Protein AF-A0A497JAD0-F1 (afdb_monomer_lite)

Foldseek 3Di:
DDQFPLLVVVLVLVVVPDDFAAEEEEAEAQQQQRVVLVVSSCVRNPWDEWEDEQQQQFPDFPVRLVVCLVVLLVVADLSNLVSLQCLPGGPVVVVVVQVVCLRVQHKDWRAQGQDPQVSGSGDIDIIGHDGYYYYYYYDNASHDPVVLVVHQAYEYADDDLVSSLVSLCVRCVVPDDPVVSVLNSLSRLQNSLVRLVCCVVPPVVRYWYDGSSNHGDDRDDRDHSLDRDRPPPDPDCLVVQAPEEDEFEPDQAQWDHDPDADLLQPNTHGAPQSLVVQVVNVVNSYAYEYEYLAAPVSCSNVVVVCVVVNNDHRYYHYNDDPDDDDDDDDDDPPDDRDDDDDDGGRPYCNPDDDD

pLDDT: mean 87.64, std 11.37, range [41.5, 98.56]

Secondary structure (DSSP, 8-state):
-PPPHHHHHHHHHHTTS-SS-EEEEEEESTTS-HHHHHHHHHHHS-S-EEEEEGGGGBSS-HHHHHHHHHHHHHT-HHHHHHHH-GGGTB-HHHHHHHHHHHHTT--EEEEEEEPTTT-SEEEEEEEPP-SSSEEEEE-SS--SHHHHHH-SEEEEE---HHHHHHHHHHHHTTTS-HHHHHHHHHHHHHHHHHHHHHHHHH-GGGEEEE-TT--B-PPPP------PPP--S---THHHH-SEEEEEESBTTTB---SS--SSSTT--BPTTHHHHHHHHHHTTEEEEEE-SS-GGGHHHHHHHHHHTT---SEEE--PPSS--------BTTB---------TT--STT----

Sequence (355 aa):
MNKLQVTEAVVSRLDQIRRRPVLIGVCGRAGAGKSTLVKKMTAEIGLKSVFYSGDWRFKLDSEQRRRWLREKWLSGLDEYLRAINQFTWWDFEKIYADLDDLLRGKPVIIKNAYDRETGKKNLNVKVQSIRDGVIFYESCILGGVEILEKLDLVVVVNDPDRACLNRIIERDSARRNLPDIAARYLITTYSENIFLETLLNRFSDKLLVCDSNGKLGEFPEIQRVSQIPVPITEVSDVHRRCKGTIFIDLDGTLIKHVPVPSETGDDIQVLDGTREKLEEFRKKGYYLILTTSRPYHKIFGVLNKLKSLGMEFDQIICDLPVGPRHMINDMKGDEVRTIAHVLKRDEGIKKIKIE

Structure (mmCIF, N/CA/C/O backbone):
data_AF-A0A497JAD0-F1
#
_entry.id   AF-A0A497JAD0-F1
#
loop_
_atom_site.group_PDB
_atom_site.id
_atom_site.type_symbol
_atom_site.label_atom_id
_atom_site.label_alt_id
_atom_site.label_comp_id
_atom_site.label_asym_id
_atom_site.label_entity_id
_atom_site.label_seq_id
_atom_site.pdbx_PDB_ins_code
_atom_site.Cartn_x
_atom_site.Cartn_y
_atom_site.Cartn_z
_atom_site.occupancy
_atom_site.B_iso_or_equiv
_atom_site.auth_seq_id
_atom_site.auth_comp_id
_atom_site.auth_asym_id
_atom_site.auth_atom_id
_atom_site.pdbx_PDB_model_num
ATOM 1 N N . MET A 1 1 ? -26.931 15.436 18.286 1.00 55.59 1 MET A N 1
ATOM 2 C CA . MET A 1 1 ? -26.315 15.115 16.980 1.00 55.59 1 MET A CA 1
ATOM 3 C C . MET A 1 1 ? -26.961 13.839 16.483 1.00 55.59 1 MET A C 1
ATOM 5 O O . MET A 1 1 ? -27.168 12.954 17.304 1.00 55.59 1 MET A O 1
ATOM 9 N N . ASN A 1 2 ? -27.324 13.765 15.202 1.00 73.19 2 ASN A N 1
ATOM 10 C CA . ASN A 1 2 ? -27.790 12.506 14.619 1.00 73.19 2 ASN A CA 1
ATOM 11 C C . ASN A 1 2 ? -26.634 11.502 14.624 1.00 73.19 2 ASN A C 1
ATOM 13 O O . ASN A 1 2 ? -25.496 11.887 14.355 1.00 73.19 2 ASN A O 1
ATOM 17 N N . LYS A 1 3 ? -26.937 10.248 14.961 1.00 84.25 3 LYS A N 1
ATOM 18 C CA . LYS A 1 3 ? -25.976 9.144 14.958 1.00 84.25 3 LYS A CA 1
ATOM 19 C C . LYS A 1 3 ? -25.468 8.908 13.531 1.00 84.25 3 LYS A C 1
ATOM 21 O O . LYS A 1 3 ? -26.208 9.115 12.568 1.00 84.25 3 LYS A O 1
ATOM 26 N N . LEU A 1 4 ? -24.207 8.511 13.378 1.00 93.25 4 LEU A N 1
ATOM 27 C CA . LEU A 1 4 ? -23.636 8.209 12.065 1.00 93.25 4 LEU A CA 1
ATOM 28 C C . LEU A 1 4 ? -24.347 6.994 11.450 1.00 93.25 4 LEU A C 1
ATOM 30 O O . LEU A 1 4 ? -24.467 5.952 12.101 1.00 93.25 4 LEU A O 1
ATOM 34 N N . GLN A 1 5 ? -24.717 7.084 10.170 1.00 96.25 5 GLN A N 1
ATOM 35 C CA . GLN A 1 5 ? -25.372 5.983 9.449 1.00 96.25 5 GLN A CA 1
ATOM 36 C C . GLN A 1 5 ? -24.511 4.712 9.445 1.00 96.25 5 GLN A C 1
ATOM 38 O O . GLN A 1 5 ? -25.021 3.608 9.620 1.00 96.25 5 GLN A O 1
ATOM 43 N N . VAL A 1 6 ? -23.188 4.855 9.297 1.00 96.06 6 VAL A N 1
ATOM 44 C CA . VAL A 1 6 ? -22.265 3.714 9.366 1.00 96.06 6 VAL A CA 1
ATOM 45 C C . VAL A 1 6 ? -22.257 3.057 10.747 1.00 96.06 6 VAL A C 1
ATOM 47 O O . VAL A 1 6 ? -22.197 1.834 10.828 1.00 96.06 6 VAL A O 1
ATOM 50 N N . THR A 1 7 ? -22.372 3.824 11.838 1.00 94.56 7 THR A N 1
ATOM 51 C CA . THR A 1 7 ? -22.445 3.258 13.194 1.00 94.56 7 THR A CA 1
ATOM 52 C C . THR A 1 7 ? -23.714 2.424 13.354 1.00 94.56 7 THR A C 1
ATOM 54 O O . THR A 1 7 ? -23.662 1.328 13.905 1.00 94.56 7 THR A O 1
ATOM 57 N N . GLU A 1 8 ? -24.849 2.911 12.854 1.00 94.25 8 GLU A N 1
ATOM 58 C CA . GLU A 1 8 ? -26.119 2.174 12.875 1.00 94.25 8 GLU A CA 1
ATOM 59 C C . GLU A 1 8 ? -26.048 0.892 12.036 1.00 94.25 8 GLU A C 1
ATOM 61 O O . GLU A 1 8 ? -26.441 -0.177 12.506 1.00 94.25 8 GLU A O 1
ATOM 66 N N . ALA A 1 9 ? -25.473 0.972 10.834 1.00 93.88 9 ALA A N 1
ATOM 67 C CA . ALA A 1 9 ? -25.282 -0.181 9.959 1.00 93.88 9 ALA A CA 1
ATOM 68 C C . ALA A 1 9 ? -24.350 -1.238 10.574 1.00 93.88 9 ALA A C 1
ATOM 70 O O . ALA A 1 9 ? -24.632 -2.434 10.487 1.00 93.88 9 ALA A O 1
ATOM 71 N N . VAL A 1 10 ? -23.273 -0.805 11.239 1.00 93.44 10 VAL A N 1
ATOM 72 C CA . VAL A 1 10 ? -22.393 -1.693 12.007 1.00 93.44 10 VAL A CA 1
ATOM 73 C C . VAL A 1 10 ? -23.189 -2.398 13.099 1.00 93.44 10 VAL A C 1
ATOM 75 O O . VAL A 1 10 ? -23.186 -3.622 13.133 1.00 93.44 10 VAL A O 1
ATOM 78 N N . VAL A 1 11 ? -23.908 -1.663 13.954 1.00 91.38 11 VAL A N 1
ATOM 79 C CA . VAL A 1 11 ? -24.689 -2.256 15.056 1.00 91.38 11 VAL A CA 1
ATOM 80 C C . VAL A 1 11 ? -25.699 -3.286 14.540 1.00 91.38 11 VAL A C 1
ATOM 82 O O . VAL A 1 11 ? -25.762 -4.388 15.076 1.00 91.38 11 VAL A O 1
ATOM 85 N N . SER A 1 12 ? -26.405 -2.976 13.451 1.00 89.44 12 SER A N 1
ATOM 86 C CA . SER A 1 12 ? -27.354 -3.900 12.814 1.00 89.44 12 SER A CA 1
ATOM 87 C C . SER A 1 12 ? -26.694 -5.212 12.357 1.00 89.44 12 SER A C 1
ATOM 89 O O . SER 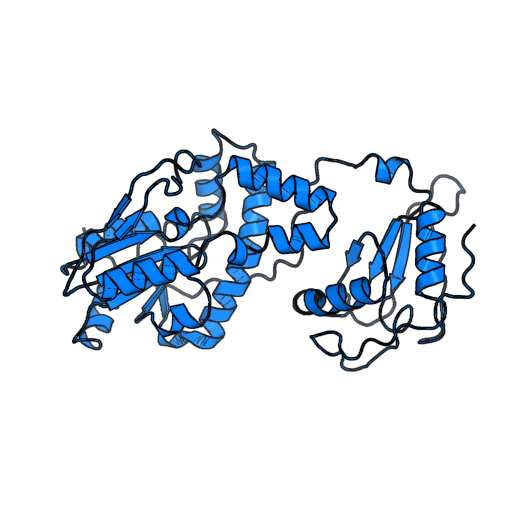A 1 12 ? -27.239 -6.297 12.566 1.00 89.44 12 SER A O 1
ATOM 91 N N . ARG A 1 13 ? -25.473 -5.148 11.804 1.00 86.31 13 ARG A N 1
ATOM 92 C CA . ARG A 1 13 ? -24.689 -6.343 11.434 1.00 86.31 13 ARG A CA 1
ATOM 93 C C . ARG A 1 13 ? -24.160 -7.101 12.655 1.00 86.31 13 ARG A C 1
ATOM 95 O O . ARG A 1 13 ? -24.079 -8.324 12.620 1.00 86.31 13 ARG A O 1
ATOM 102 N N . LEU A 1 14 ? -23.814 -6.405 13.739 1.00 83.69 14 LEU A N 1
ATOM 103 C CA . LEU A 1 14 ? -23.310 -7.024 14.971 1.00 83.69 14 LEU A CA 1
ATOM 104 C C . LEU A 1 14 ? -24.364 -7.868 15.689 1.00 83.69 14 LEU A C 1
ATOM 106 O O . LEU A 1 14 ? -24.015 -8.868 16.310 1.00 83.69 14 LEU A O 1
ATOM 110 N N . ASP A 1 15 ? -25.646 -7.517 15.592 1.00 71.94 15 ASP A N 1
ATOM 111 C CA . ASP A 1 15 ? -26.719 -8.328 16.180 1.00 71.94 15 ASP A CA 1
ATOM 112 C C . ASP A 1 15 ? -26.783 -9.743 15.590 1.00 71.94 15 ASP A C 1
ATOM 114 O O . ASP A 1 15 ? -27.179 -10.684 16.279 1.00 71.94 15 ASP A O 1
ATOM 118 N N . GLN A 1 16 ? -26.293 -9.917 14.361 1.00 64.56 16 GLN A N 1
ATOM 119 C CA . GLN A 1 16 ? -26.170 -11.213 13.694 1.00 64.56 16 GLN A CA 1
ATOM 120 C C . GLN A 1 16 ? -24.918 -11.997 14.139 1.00 64.56 16 GLN A C 1
ATOM 122 O O . GLN A 1 16 ? -24.841 -13.208 13.942 1.00 64.56 16 GLN A O 1
ATOM 127 N N . ILE A 1 17 ? -23.946 -11.328 14.770 1.00 65.50 17 ILE A N 1
ATOM 128 C CA . ILE A 1 17 ? -22.613 -11.850 15.098 1.00 65.50 17 ILE A CA 1
ATOM 129 C C . ILE A 1 17 ? -22.436 -11.814 16.626 1.00 65.50 17 ILE A C 1
ATOM 131 O O . ILE A 1 17 ? -21.862 -10.877 17.178 1.00 65.50 17 ILE A O 1
ATOM 135 N N . ARG A 1 18 ? -22.939 -12.816 17.368 1.00 65.00 18 ARG A N 1
ATOM 136 C CA . ARG A 1 18 ? -22.814 -12.836 18.846 1.00 65.00 18 ARG A CA 1
ATOM 137 C C . ARG A 1 18 ? -22.244 -14.140 19.410 1.00 65.00 18 ARG A C 1
ATOM 139 O O . ARG A 1 18 ? -22.793 -15.208 19.158 1.00 65.00 18 ARG A O 1
ATOM 146 N N . ARG A 1 19 ? -21.170 -13.992 20.219 1.00 69.19 19 ARG A N 1
ATOM 147 C CA . ARG A 1 19 ? -20.633 -14.858 21.318 1.00 69.19 19 ARG A CA 1
ATOM 148 C C . ARG A 1 19 ? -19.156 -14.566 21.675 1.00 69.19 19 ARG A C 1
ATOM 150 O O . ARG A 1 19 ? -18.650 -15.139 22.634 1.00 69.19 19 ARG A O 1
ATOM 157 N N . ARG A 1 20 ? -18.466 -13.687 20.936 1.00 80.94 20 ARG A N 1
ATOM 158 C CA . ARG A 1 20 ? -17.055 -13.292 21.137 1.00 80.94 20 ARG A CA 1
ATOM 159 C C . ARG A 1 20 ? -16.851 -11.793 20.853 1.00 80.94 20 ARG A C 1
ATOM 161 O O . ARG A 1 20 ? -17.756 -11.196 20.268 1.00 80.94 20 ARG A O 1
ATOM 168 N N . PRO A 1 21 ? -15.702 -11.184 21.215 1.00 87.69 21 PRO A N 1
ATOM 169 C CA . PRO A 1 21 ? -15.334 -9.866 20.704 1.00 87.69 21 PRO A CA 1
ATOM 170 C C . PRO A 1 21 ? -15.382 -9.831 19.174 1.00 87.69 21 PRO A C 1
ATOM 172 O O . PRO A 1 21 ? -14.964 -10.788 18.509 1.00 87.69 21 PRO A O 1
ATOM 175 N N . VAL A 1 22 ? -15.896 -8.729 18.637 1.00 93.00 22 VAL A N 1
ATOM 176 C CA . VAL A 1 22 ? -16.057 -8.525 17.198 1.00 93.00 22 VAL A CA 1
ATOM 177 C C . VAL A 1 22 ? -14.920 -7.661 16.672 1.00 93.00 22 VAL A C 1
ATOM 179 O O . VAL A 1 22 ? -14.639 -6.601 17.230 1.00 93.00 22 VAL A O 1
ATOM 182 N N . LEU A 1 23 ? -14.258 -8.116 15.612 1.00 95.44 23 LEU A N 1
ATOM 183 C CA . LEU A 1 23 ? -13.129 -7.432 14.998 1.00 95.44 23 LEU A CA 1
ATOM 184 C C . LEU A 1 23 ? -13.572 -6.751 13.702 1.00 95.44 23 LEU A C 1
ATOM 186 O O . LEU A 1 23 ? -13.885 -7.414 12.713 1.00 95.44 23 LEU A O 1
ATOM 190 N N . ILE A 1 24 ? -13.572 -5.419 13.709 1.00 97.25 24 ILE A N 1
ATOM 191 C CA . ILE A 1 24 ? -13.962 -4.596 12.563 1.00 97.25 24 ILE A CA 1
ATOM 192 C C . ILE A 1 24 ? -12.720 -3.926 11.988 1.00 97.25 24 ILE A C 1
ATOM 194 O O . ILE A 1 24 ? -12.068 -3.128 12.664 1.00 97.25 24 ILE A O 1
ATOM 198 N N . GLY A 1 25 ? -12.414 -4.221 10.727 1.00 98.25 25 GLY A N 1
ATOM 199 C CA . GLY A 1 25 ? -11.397 -3.494 9.978 1.00 98.25 25 GLY A CA 1
ATOM 200 C C . GLY A 1 25 ? -11.943 -2.162 9.479 1.00 98.25 25 GLY A C 1
ATOM 201 O O . GLY A 1 25 ? -13.066 -2.103 8.994 1.00 98.25 25 GLY A O 1
ATOM 202 N N . VAL A 1 26 ? -11.159 -1.094 9.567 1.00 98.56 26 VAL A N 1
ATOM 203 C CA . VAL A 1 26 ? -11.503 0.224 9.025 1.00 98.56 26 VAL A CA 1
ATOM 204 C C . VAL A 1 26 ? -10.373 0.688 8.119 1.00 98.56 26 VAL A C 1
ATOM 206 O O . VAL A 1 26 ? -9.266 0.966 8.580 1.00 98.56 26 VAL A O 1
ATOM 209 N N . CYS A 1 27 ? -10.641 0.756 6.820 1.00 98.06 27 CYS A N 1
ATOM 210 C CA . CYS A 1 27 ? -9.646 1.091 5.808 1.00 98.06 27 CYS A CA 1
ATOM 211 C C . CYS A 1 27 ? -10.137 2.148 4.829 1.00 98.06 27 CYS A C 1
ATOM 213 O O . CYS A 1 27 ? -11.210 2.712 4.987 1.00 98.06 27 CYS A O 1
ATOM 215 N N . GLY A 1 28 ? -9.300 2.490 3.856 1.00 95.75 28 GLY A N 1
ATOM 216 C CA . GLY A 1 28 ? -9.520 3.612 2.949 1.00 95.75 28 GLY A CA 1
ATOM 217 C C . GLY A 1 28 ? -8.230 4.384 2.720 1.00 95.75 28 GLY A C 1
ATOM 218 O O . GLY A 1 28 ? -7.231 4.174 3.421 1.00 95.75 28 GLY A O 1
ATOM 219 N N . ARG A 1 29 ? -8.253 5.303 1.756 1.00 94.19 29 ARG A N 1
ATOM 220 C CA . ARG A 1 29 ? -7.049 6.009 1.306 1.00 94.19 29 ARG A CA 1
ATOM 221 C C . ARG A 1 29 ? -6.364 6.799 2.414 1.00 94.19 29 ARG A C 1
ATOM 223 O O . ARG A 1 29 ? -6.981 7.208 3.413 1.00 94.19 29 ARG A O 1
ATOM 230 N N . ALA A 1 30 ? -5.059 7.016 2.280 1.00 92.81 30 ALA A N 1
ATOM 231 C CA . ALA A 1 30 ? -4.357 7.960 3.141 1.00 92.81 30 ALA A CA 1
ATOM 232 C C . ALA A 1 30 ? -5.082 9.322 3.114 1.00 92.81 30 ALA A C 1
ATOM 234 O O . ALA A 1 30 ? -5.422 9.833 2.057 1.00 92.81 30 ALA A O 1
ATOM 235 N N . GLY A 1 31 ? -5.362 9.905 4.284 1.00 92.88 31 GLY A N 1
ATOM 236 C CA . GLY A 1 31 ? -6.120 11.163 4.363 1.00 92.88 31 GLY A CA 1
ATOM 237 C C . GLY A 1 31 ? -7.650 11.025 4.303 1.00 92.88 31 GLY A C 1
ATOM 238 O O . GLY A 1 31 ? -8.332 12.017 4.536 1.00 92.88 31 GLY A O 1
ATOM 239 N N . ALA A 1 32 ? -8.220 9.828 4.129 1.00 95.25 32 ALA A N 1
ATOM 240 C CA . ALA A 1 32 ? -9.679 9.629 4.072 1.00 95.25 32 ALA A CA 1
ATOM 241 C C . ALA A 1 32 ? -10.438 9.914 5.388 1.00 95.25 32 ALA A C 1
ATOM 243 O O . ALA A 1 32 ? -11.654 9.822 5.433 1.00 95.25 32 ALA A O 1
ATOM 244 N N . GLY A 1 33 ? -9.751 10.249 6.486 1.00 94.62 33 GLY A N 1
ATOM 245 C CA . GLY A 1 33 ? -10.405 10.566 7.765 1.00 94.62 33 GLY A CA 1
ATOM 246 C C . GLY A 1 33 ? -10.732 9.355 8.648 1.00 94.62 33 GLY A C 1
ATOM 247 O O . GLY A 1 33 ? -11.409 9.515 9.660 1.00 94.62 33 GLY A O 1
ATOM 248 N N . LYS A 1 34 ? -10.198 8.168 8.326 1.00 96.38 34 LYS A N 1
ATOM 249 C CA . LYS A 1 34 ? -10.419 6.900 9.051 1.00 96.38 34 LYS A CA 1
ATOM 250 C C . LYS A 1 34 ? -10.312 7.022 10.572 1.00 96.38 34 LYS A C 1
ATOM 252 O O . LYS A 1 34 ? -11.262 6.721 11.281 1.00 96.38 34 LYS A O 1
ATOM 257 N N . SER A 1 35 ? -9.180 7.500 11.091 1.00 93.56 35 SER A N 1
ATOM 258 C CA . SER A 1 35 ? -8.952 7.570 12.542 1.00 93.56 35 SER A CA 1
ATOM 259 C C . SER A 1 35 ? -9.926 8.526 13.239 1.00 93.56 35 SER A C 1
ATOM 261 O O . SER A 1 35 ? -10.320 8.285 14.377 1.00 93.56 35 SER A O 1
ATOM 263 N N . THR A 1 36 ? -10.339 9.600 12.561 1.00 94.25 36 THR A N 1
ATOM 264 C CA . THR A 1 36 ? -11.363 10.527 13.060 1.00 94.25 36 THR A CA 1
ATOM 265 C C . THR A 1 36 ? -12.736 9.866 13.069 1.00 94.25 36 THR A C 1
ATOM 267 O O . THR A 1 36 ? -13.453 9.985 14.061 1.00 94.25 36 THR A O 1
ATOM 270 N N . LEU A 1 37 ? -13.086 9.135 12.008 1.00 96.62 37 LEU A N 1
ATOM 271 C CA . LEU A 1 37 ? -14.334 8.381 11.934 1.00 96.62 37 LEU A CA 1
ATOM 272 C C . LEU A 1 37 ? -14.409 7.331 13.046 1.00 96.62 37 LEU A C 1
ATOM 274 O O . LEU A 1 37 ? -15.396 7.302 13.772 1.00 96.62 37 LEU A O 1
ATOM 278 N N . VAL A 1 38 ? -13.351 6.540 13.252 1.00 96.00 38 VAL A N 1
ATOM 279 C CA . VAL A 1 38 ? -13.329 5.520 14.312 1.00 96.00 38 VAL A CA 1
ATOM 280 C C . VAL A 1 38 ? -13.526 6.144 15.691 1.00 96.00 38 VAL A C 1
ATOM 282 O O . VAL A 1 38 ? -14.314 5.630 16.473 1.00 96.00 38 VAL A O 1
ATOM 285 N N . LYS A 1 39 ? -12.897 7.292 15.985 1.00 94.25 39 LYS A N 1
ATOM 286 C CA . LYS A 1 39 ? -13.136 8.010 17.251 1.00 94.25 39 LYS A CA 1
ATOM 287 C C . LYS A 1 39 ? -14.613 8.378 17.443 1.00 94.25 39 LYS A C 1
ATOM 289 O O . LYS A 1 39 ? -15.125 8.215 18.548 1.00 94.25 39 LYS A O 1
ATOM 294 N N . LYS A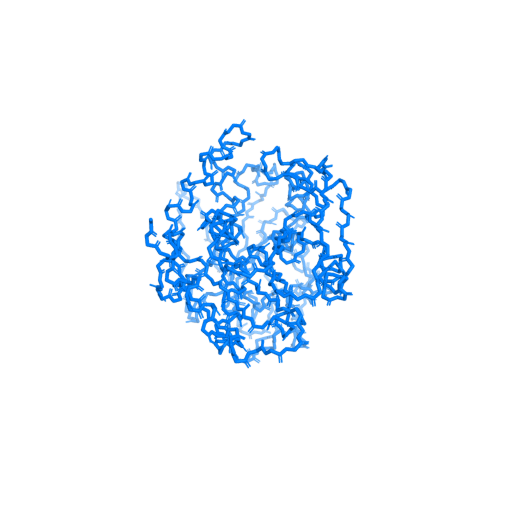 1 40 ? -15.295 8.844 16.388 1.00 94.94 40 LYS A N 1
ATOM 295 C CA . LYS A 1 40 ? -16.736 9.147 16.433 1.00 94.94 40 LYS A CA 1
ATOM 296 C C . LYS A 1 40 ? -17.572 7.873 16.619 1.00 94.94 40 LYS A C 1
ATOM 298 O O . LYS A 1 40 ? -18.430 7.835 17.491 1.00 94.94 40 LYS A O 1
ATOM 303 N N . MET A 1 41 ? -17.271 6.808 15.871 1.00 94.94 41 MET A N 1
ATOM 304 C CA . MET A 1 41 ? -17.963 5.517 15.987 1.00 94.94 41 MET A CA 1
ATOM 305 C C . MET A 1 41 ? -17.831 4.922 17.393 1.00 94.94 41 MET A C 1
ATOM 307 O O . MET A 1 41 ? -18.833 4.528 17.979 1.00 94.94 41 MET A O 1
ATOM 311 N N . THR A 1 42 ? -16.627 4.920 17.973 1.00 92.44 42 THR A N 1
ATOM 312 C CA . THR A 1 42 ? -16.367 4.477 19.354 1.00 92.44 42 THR A CA 1
ATOM 313 C C . THR A 1 42 ? -17.225 5.239 20.370 1.00 92.44 42 THR A C 1
ATOM 315 O O . THR A 1 42 ? -17.706 4.639 21.328 1.00 92.44 42 THR A O 1
ATOM 318 N N . ALA A 1 43 ? -17.458 6.540 20.162 1.00 91.12 43 ALA A N 1
ATOM 319 C CA . ALA A 1 43 ? -18.296 7.352 21.046 1.00 91.12 43 ALA A CA 1
ATOM 320 C C . ALA A 1 43 ? -19.804 7.055 20.908 1.00 91.12 43 ALA A C 1
ATOM 322 O O . ALA A 1 43 ? -20.550 7.220 21.869 1.00 91.12 43 ALA A O 1
ATOM 323 N N . GLU A 1 44 ? -20.260 6.610 19.734 1.00 91.88 44 GLU A N 1
ATOM 324 C CA . GLU A 1 44 ? -21.686 6.444 19.415 1.00 91.88 44 GLU A CA 1
ATOM 325 C C . GLU A 1 44 ? -22.185 4.993 19.430 1.00 91.88 44 GLU A C 1
ATOM 327 O O . GLU A 1 44 ? -23.395 4.750 19.499 1.00 91.88 44 GLU A O 1
ATOM 332 N N . ILE A 1 45 ? -21.285 4.010 19.329 1.00 89.81 45 ILE A N 1
ATOM 333 C CA . ILE A 1 45 ? -21.656 2.604 19.116 1.00 89.81 45 ILE A CA 1
ATOM 334 C C . ILE A 1 45 ? -22.451 2.007 20.282 1.00 89.81 45 ILE A C 1
ATOM 336 O O . ILE A 1 45 ? -23.193 1.050 20.084 1.00 89.81 45 ILE A O 1
ATOM 340 N N . GLY A 1 46 ? -22.348 2.582 21.484 1.00 87.12 46 GLY A N 1
ATOM 341 C CA . GLY A 1 46 ? -23.079 2.113 22.669 1.00 87.12 46 GLY A CA 1
ATOM 342 C C . GLY A 1 46 ? -22.616 0.743 23.184 1.00 87.12 46 GLY A C 1
ATOM 343 O O . GLY A 1 46 ? -23.233 0.182 24.083 1.00 87.12 46 GLY A O 1
ATOM 344 N N . LEU A 1 47 ? -21.522 0.213 22.632 1.00 88.50 47 LEU A N 1
ATOM 345 C CA . LEU A 1 47 ? -20.854 -1.019 23.040 1.00 88.50 47 LEU A CA 1
ATOM 346 C C . LEU A 1 47 ? -19.466 -0.686 23.589 1.00 88.50 47 LEU A C 1
ATOM 348 O O . LEU A 1 47 ? -18.834 0.286 23.163 1.00 88.50 47 LEU A O 1
ATOM 352 N N . LYS A 1 48 ? -18.948 -1.537 24.485 1.00 91.69 48 LYS A N 1
ATOM 353 C CA . LYS A 1 48 ? -17.524 -1.495 24.839 1.00 91.69 48 LYS A CA 1
ATOM 354 C C . LYS A 1 48 ? -16.715 -1.600 23.554 1.00 91.69 48 LYS A C 1
ATOM 356 O O . LYS A 1 48 ? -16.970 -2.475 22.727 1.00 91.69 48 LYS A O 1
ATOM 361 N N . SER A 1 49 ? -15.758 -0.707 23.374 1.00 93.88 49 SER A N 1
ATOM 362 C CA . SER A 1 49 ? -14.942 -0.721 22.173 1.00 93.88 49 SER A CA 1
ATOM 363 C C . SER A 1 49 ? -13.529 -0.246 22.443 1.00 93.88 49 SER A C 1
ATOM 365 O O . SER A 1 49 ? -13.275 0.549 23.349 1.00 93.88 49 SER A O 1
ATOM 367 N N . VAL A 1 50 ? -12.596 -0.780 21.662 1.00 95.38 50 VAL A N 1
ATOM 368 C CA . VAL A 1 50 ? -11.185 -0.399 21.693 1.00 95.38 50 VAL A CA 1
ATOM 369 C C . VAL A 1 50 ? -10.699 -0.104 20.289 1.00 95.38 50 VAL A C 1
ATOM 371 O O . VAL A 1 50 ? -11.172 -0.676 19.310 1.00 95.38 50 VAL A O 1
ATOM 374 N N . PHE A 1 51 ? -9.743 0.813 20.206 1.00 95.81 51 PHE A N 1
ATOM 375 C CA . PHE A 1 51 ? -9.124 1.231 18.961 1.00 95.81 51 PHE A CA 1
ATOM 376 C C . PHE A 1 51 ? -7.711 0.666 18.862 1.00 95.81 51 PHE A C 1
ATOM 378 O O . PHE A 1 51 ? -6.907 0.841 19.780 1.00 95.81 51 PHE A O 1
ATOM 385 N N . TYR A 1 52 ? -7.407 0.045 17.728 1.00 97.62 52 TYR A N 1
ATOM 386 C CA . TYR A 1 52 ? -6.076 -0.390 17.350 1.00 97.62 52 TYR A CA 1
ATOM 387 C C . TYR A 1 52 ? -5.691 0.214 15.996 1.00 97.62 52 TYR A C 1
ATOM 389 O O . TYR A 1 52 ? -6.372 0.007 14.996 1.00 97.62 52 TYR A O 1
ATOM 397 N N . SER A 1 53 ? -4.581 0.949 15.944 1.00 97.75 53 SER A N 1
ATOM 398 C CA . SER A 1 53 ? -4.062 1.530 14.702 1.00 97.75 53 SER A CA 1
ATOM 399 C C . SER A 1 53 ? -2.904 0.693 14.172 1.00 97.75 53 SER A C 1
ATOM 401 O O . SER A 1 53 ? -1.844 0.650 14.795 1.00 97.75 53 SER A O 1
ATOM 403 N N . GLY A 1 54 ? -3.045 0.134 12.969 1.00 97.38 54 GLY A N 1
ATOM 404 C CA . GLY A 1 54 ? -1.970 -0.584 12.276 1.00 97.38 54 GLY A CA 1
ATOM 405 C C . GLY A 1 54 ? -0.707 0.256 12.122 1.00 97.38 54 GLY A C 1
ATOM 406 O O . GLY A 1 54 ? 0.397 -0.253 12.301 1.00 97.38 54 GLY A O 1
ATOM 407 N N . ASP A 1 55 ? -0.861 1.568 11.909 1.00 96.44 55 ASP A N 1
ATOM 408 C CA . ASP A 1 55 ? 0.266 2.496 11.767 1.00 96.44 55 ASP A CA 1
ATOM 409 C C . ASP A 1 55 ? 1.246 2.447 12.943 1.00 96.44 55 ASP A C 1
ATOM 411 O O . ASP A 1 55 ? 2.436 2.640 12.716 1.00 96.44 55 ASP A O 1
ATOM 415 N N . TRP A 1 56 ? 0.813 2.095 14.163 1.00 98.19 56 TRP A N 1
ATOM 416 C CA . TRP A 1 56 ? 1.709 1.935 15.316 1.00 98.19 56 TRP A CA 1
ATOM 417 C C . TRP A 1 56 ? 2.835 0.923 15.066 1.00 98.19 56 TRP A C 1
ATOM 419 O O . TRP A 1 56 ? 3.919 1.057 15.637 1.00 98.19 56 TRP A O 1
ATOM 429 N N . ARG A 1 57 ? 2.598 -0.059 14.189 1.00 97.81 57 ARG A N 1
ATOM 430 C CA . ARG A 1 57 ? 3.530 -1.123 13.800 1.00 97.81 57 ARG A CA 1
ATOM 431 C C . ARG A 1 57 ? 4.221 -0.864 12.457 1.00 97.81 57 ARG A C 1
ATOM 433 O O . ARG A 1 57 ? 4.734 -1.799 11.846 1.00 97.81 57 ARG A O 1
ATOM 440 N N . PHE A 1 58 ? 4.311 0.383 11.989 1.00 97.31 58 PHE A N 1
ATOM 441 C CA . PHE A 1 58 ? 5.240 0.705 10.900 1.00 97.31 58 PHE A CA 1
ATOM 442 C C . PHE A 1 58 ? 6.668 0.265 11.250 1.00 97.31 58 PHE A C 1
ATOM 444 O O . PHE A 1 58 ? 7.143 0.518 12.359 1.00 97.31 58 PHE A O 1
ATOM 451 N N . LYS A 1 59 ? 7.382 -0.363 10.307 1.00 97.00 59 LYS A N 1
ATOM 452 C CA . LYS A 1 59 ? 8.760 -0.840 10.525 1.00 97.00 59 LYS A CA 1
ATOM 453 C C . LYS A 1 59 ? 9.729 0.320 10.748 1.00 97.00 59 LYS A C 1
ATOM 455 O O . LYS A 1 59 ? 10.455 0.321 11.742 1.00 97.00 59 LYS A O 1
ATOM 460 N N . LEU A 1 60 ? 9.650 1.328 9.882 1.00 96.31 60 LEU A N 1
ATOM 461 C CA . LEU A 1 60 ? 10.518 2.505 9.865 1.00 96.31 60 LEU A CA 1
ATOM 462 C C . LEU A 1 60 ? 9.750 3.778 10.224 1.00 96.31 60 LEU A C 1
ATOM 464 O O . LEU A 1 60 ? 8.575 3.923 9.858 1.00 96.31 60 LEU A O 1
ATOM 468 N N . ASP A 1 61 ? 10.434 4.724 10.866 1.00 95.50 61 ASP A N 1
ATOM 469 C CA . ASP A 1 61 ? 9.927 6.089 10.996 1.00 95.50 61 ASP A CA 1
ATOM 470 C C . ASP A 1 61 ? 9.900 6.836 9.642 1.00 95.50 61 ASP A C 1
ATOM 472 O O . ASP A 1 61 ? 10.292 6.310 8.596 1.00 95.50 61 ASP A O 1
ATOM 476 N N . SER A 1 62 ? 9.369 8.061 9.635 1.00 90.62 62 SER A N 1
ATOM 477 C CA . SER A 1 62 ? 9.185 8.856 8.416 1.00 90.62 62 SER A CA 1
ATOM 478 C C . SER A 1 62 ? 10.511 9.221 7.736 1.00 90.62 62 SER A C 1
ATOM 480 O O . SER A 1 62 ? 10.581 9.266 6.507 1.00 90.62 62 SER A O 1
ATOM 482 N N . GLU A 1 63 ? 11.561 9.510 8.501 1.00 90.62 63 GLU A N 1
ATOM 483 C CA . GLU A 1 63 ? 12.853 9.931 7.962 1.00 90.62 63 GLU A CA 1
ATOM 484 C C . GLU A 1 63 ? 13.684 8.732 7.500 1.00 90.62 63 GLU A C 1
ATOM 486 O O . GLU A 1 63 ? 14.202 8.740 6.383 1.00 90.62 63 GLU A O 1
ATOM 491 N N . GLN A 1 64 ? 13.733 7.677 8.314 1.00 94.44 64 GLN A N 1
ATOM 492 C CA . GLN A 1 64 ? 14.338 6.392 7.981 1.00 94.44 64 GLN A CA 1
ATOM 493 C C . GLN A 1 64 ? 13.741 5.823 6.696 1.00 94.44 64 GLN A C 1
ATOM 495 O O . GLN A 1 64 ? 14.477 5.396 5.814 1.00 94.44 64 GLN A O 1
ATOM 500 N N . ARG A 1 65 ? 12.411 5.872 6.542 1.00 92.62 65 ARG A N 1
ATOM 501 C CA . ARG A 1 65 ? 11.747 5.390 5.325 1.00 92.62 65 ARG A CA 1
ATOM 502 C C . ARG A 1 65 ? 12.119 6.205 4.096 1.00 92.62 65 ARG A C 1
ATOM 504 O O . ARG A 1 65 ? 12.327 5.619 3.045 1.00 92.62 65 ARG A O 1
ATOM 511 N N . ARG A 1 66 ? 12.232 7.535 4.208 1.00 88.06 66 ARG A N 1
ATOM 512 C CA . ARG A 1 66 ? 12.694 8.374 3.086 1.00 88.06 66 ARG A CA 1
ATOM 513 C C . ARG A 1 66 ? 14.113 8.003 2.661 1.00 88.06 66 ARG A C 1
ATOM 515 O O . ARG A 1 66 ? 14.351 7.827 1.471 1.00 88.06 66 ARG A O 1
ATOM 522 N N . ARG A 1 67 ? 15.029 7.850 3.624 1.00 90.56 67 ARG A N 1
ATOM 523 C CA . ARG A 1 67 ? 16.410 7.421 3.353 1.00 90.56 67 ARG A CA 1
ATOM 524 C C . ARG A 1 67 ? 16.450 6.043 2.701 1.00 90.56 67 ARG A C 1
ATOM 526 O O . ARG A 1 67 ? 17.036 5.906 1.638 1.00 90.56 67 ARG A O 1
ATOM 533 N N . TRP A 1 68 ? 15.724 5.080 3.262 1.00 92.94 68 TRP A N 1
ATOM 534 C CA . TRP A 1 68 ? 15.618 3.728 2.721 1.00 92.94 68 TRP A CA 1
ATOM 535 C C . TRP A 1 68 ? 15.057 3.697 1.292 1.00 92.94 68 TRP A C 1
ATOM 537 O O . TRP A 1 68 ? 15.618 3.034 0.427 1.00 92.94 68 TRP A O 1
ATOM 547 N N . LEU A 1 69 ? 13.993 4.455 1.001 1.00 88.62 69 LEU A N 1
ATOM 548 C CA . LEU A 1 69 ? 13.454 4.558 -0.359 1.00 88.62 69 LEU A CA 1
ATOM 549 C C . LEU A 1 69 ? 14.472 5.163 -1.335 1.00 88.62 69 LEU A C 1
ATOM 551 O O . LEU A 1 69 ? 14.562 4.704 -2.471 1.00 88.62 69 LEU A O 1
ATOM 555 N N . ARG A 1 70 ? 15.261 6.153 -0.899 1.00 85.06 70 ARG A N 1
ATOM 556 C CA . ARG A 1 70 ? 16.334 6.740 -1.715 1.00 85.06 70 ARG A CA 1
ATOM 557 C C . ARG A 1 70 ? 17.471 5.749 -1.963 1.00 85.06 70 ARG A C 1
ATOM 559 O O . ARG A 1 70 ? 17.914 5.616 -3.095 1.00 85.06 70 ARG A O 1
ATOM 566 N N . GLU A 1 71 ? 17.908 5.017 -0.945 1.00 88.62 71 GLU A N 1
ATOM 567 C CA . GLU A 1 71 ? 18.905 3.946 -1.097 1.00 88.62 71 GLU A CA 1
ATOM 568 C C . GLU A 1 71 ? 18.424 2.872 -2.082 1.00 88.62 71 GLU A C 1
ATOM 570 O O . GLU A 1 71 ? 19.181 2.418 -2.941 1.00 88.62 71 GLU A O 1
ATOM 575 N N . LYS A 1 72 ? 17.141 2.500 -2.004 1.00 86.50 72 LYS A N 1
ATOM 576 C CA . LYS A 1 72 ? 16.524 1.522 -2.906 1.00 86.50 72 LYS A CA 1
ATOM 577 C C . LYS A 1 72 ? 16.389 2.035 -4.333 1.00 86.50 72 LYS A C 1
ATOM 579 O O . LYS A 1 72 ? 16.666 1.279 -5.252 1.00 86.50 72 LYS A O 1
ATOM 584 N N . TRP A 1 73 ? 16.073 3.316 -4.509 1.00 79.69 73 TRP A N 1
ATOM 585 C CA . TRP A 1 73 ? 16.139 3.995 -5.803 1.00 79.69 73 TRP A CA 1
ATOM 586 C C . TRP A 1 73 ? 17.536 3.933 -6.425 1.00 79.69 73 TRP A C 1
ATOM 588 O O . TRP A 1 73 ? 17.680 3.490 -7.561 1.00 79.69 73 TRP A O 1
ATOM 598 N N . LEU A 1 74 ? 18.574 4.287 -5.662 1.00 75.94 74 LEU A N 1
ATOM 599 C CA . LEU A 1 74 ? 19.964 4.238 -6.131 1.00 75.94 74 LEU A CA 1
ATOM 600 C C . LEU A 1 74 ? 20.444 2.812 -6.446 1.00 75.94 74 LEU A C 1
ATOM 602 O O . LEU A 1 74 ? 21.369 2.639 -7.234 1.00 75.94 74 LEU A O 1
ATOM 606 N N . SER A 1 75 ? 19.810 1.796 -5.855 1.00 75.75 75 SER A N 1
ATOM 607 C CA . SER A 1 75 ? 20.100 0.380 -6.115 1.00 75.75 75 SER A CA 1
ATOM 608 C C . SER A 1 75 ? 19.441 -0.156 -7.396 1.00 75.75 75 SER A C 1
ATOM 610 O O . SER A 1 75 ? 19.743 -1.276 -7.805 1.00 75.75 75 SER A O 1
ATOM 612 N N . GLY A 1 76 ? 18.537 0.611 -8.014 1.00 68.75 76 GLY A N 1
ATOM 613 C CA . GLY A 1 76 ? 17.827 0.252 -9.241 1.00 68.75 76 GLY A CA 1
ATOM 614 C C . GLY A 1 76 ? 16.302 0.272 -9.102 1.00 68.75 76 GLY A C 1
ATOM 615 O O . GLY A 1 76 ? 15.742 0.168 -8.007 1.00 68.75 76 GLY A O 1
ATOM 616 N N . LEU A 1 77 ? 15.617 0.375 -10.245 1.00 70.69 77 LEU A N 1
ATOM 617 C CA . LEU A 1 77 ? 14.160 0.520 -10.315 1.00 70.69 77 LEU A CA 1
ATOM 618 C C . LEU A 1 77 ? 13.417 -0.640 -9.630 1.00 70.69 77 LEU A C 1
ATOM 620 O O . LEU A 1 77 ? 12.489 -0.395 -8.868 1.00 70.69 77 LEU A O 1
ATOM 624 N N . ASP A 1 78 ? 13.846 -1.888 -9.818 1.00 70.75 78 ASP A N 1
ATOM 625 C CA . ASP A 1 78 ? 13.184 -3.057 -9.217 1.00 70.75 78 ASP A CA 1
ATOM 626 C C . ASP A 1 78 ? 13.191 -3.026 -7.684 1.00 70.75 78 ASP A C 1
ATOM 628 O O . ASP A 1 78 ? 12.183 -3.310 -7.032 1.00 70.75 78 ASP A O 1
ATOM 632 N N . GLU A 1 79 ? 14.334 -2.668 -7.094 1.00 77.25 79 GLU A N 1
ATOM 633 C CA . GLU A 1 79 ? 14.480 -2.549 -5.644 1.00 77.25 79 GLU A CA 1
ATOM 634 C C . GLU A 1 79 ? 13.623 -1.406 -5.103 1.00 77.25 79 GLU A C 1
ATOM 636 O O . GLU A 1 79 ? 12.992 -1.548 -4.053 1.00 77.25 79 GLU A O 1
ATOM 641 N N . TYR A 1 80 ? 13.539 -0.301 -5.845 1.00 82.50 80 TYR A N 1
ATOM 642 C CA . TYR A 1 80 ? 12.641 0.800 -5.527 1.00 82.50 80 TYR A CA 1
ATOM 643 C C . TYR A 1 80 ? 11.171 0.385 -5.568 1.00 82.50 80 TYR A C 1
ATOM 645 O O . TYR A 1 80 ? 10.459 0.612 -4.592 1.00 82.50 80 TYR A O 1
ATOM 653 N N . LEU A 1 81 ? 10.728 -0.271 -6.646 1.00 78.69 81 LEU A N 1
ATOM 654 C CA . LEU A 1 81 ? 9.347 -0.728 -6.818 1.00 78.69 81 LEU A CA 1
ATOM 655 C C . LEU A 1 81 ? 8.919 -1.695 -5.704 1.00 78.69 81 LEU A C 1
ATOM 657 O O . LEU A 1 81 ? 7.806 -1.605 -5.185 1.00 78.69 81 LEU A O 1
ATOM 661 N N . ARG A 1 82 ? 9.822 -2.581 -5.264 1.00 81.38 82 ARG A N 1
ATOM 662 C CA . ARG A 1 82 ? 9.592 -3.422 -4.077 1.00 81.38 82 ARG A CA 1
ATOM 663 C C . ARG A 1 82 ? 9.493 -2.605 -2.801 1.00 81.38 82 ARG A C 1
ATOM 665 O O . ARG A 1 82 ? 8.650 -2.892 -1.957 1.00 81.38 82 ARG A O 1
ATOM 672 N N . ALA A 1 83 ? 10.352 -1.604 -2.645 1.00 87.94 83 ALA A N 1
ATOM 673 C CA . ALA A 1 83 ? 10.416 -0.803 -1.434 1.00 87.94 83 ALA A CA 1
ATOM 674 C C . ALA A 1 83 ? 9.186 0.097 -1.252 1.00 87.94 83 ALA A C 1
ATOM 676 O O . ALA A 1 83 ? 8.728 0.302 -0.130 1.00 87.94 83 ALA A O 1
ATOM 677 N N . ILE A 1 84 ? 8.613 0.619 -2.335 1.00 86.62 84 ILE A N 1
ATOM 678 C CA . ILE A 1 84 ? 7.396 1.441 -2.281 1.00 86.62 84 ILE A CA 1
ATOM 679 C C . ILE A 1 84 ? 6.110 0.622 -2.106 1.00 86.62 84 ILE A C 1
ATOM 681 O O . ILE A 1 84 ? 5.078 1.201 -1.769 1.00 86.62 84 ILE A O 1
ATOM 685 N N . ASN A 1 85 ? 6.159 -0.701 -2.306 1.00 87.00 85 ASN A N 1
ATOM 686 C CA . ASN A 1 85 ? 5.028 -1.583 -2.052 1.00 87.00 85 ASN A CA 1
ATOM 687 C C . ASN A 1 85 ? 4.680 -1.545 -0.556 1.00 87.00 85 ASN A C 1
ATOM 689 O O . ASN A 1 85 ? 5.400 -2.089 0.292 1.00 87.00 85 ASN A O 1
ATOM 693 N N . GLN A 1 86 ? 3.553 -0.911 -0.229 1.00 90.31 86 GLN A N 1
ATOM 694 C CA . GLN A 1 86 ? 3.197 -0.628 1.154 1.00 90.31 86 GLN A CA 1
ATOM 695 C C . GLN A 1 86 ? 2.877 -1.881 1.972 1.00 90.31 86 GLN A C 1
ATOM 697 O O . GLN A 1 86 ? 3.009 -1.838 3.193 1.00 90.31 86 GLN A O 1
ATOM 702 N N . PHE A 1 87 ? 2.559 -3.018 1.345 1.00 88.94 87 PHE A N 1
ATOM 703 C CA . PHE A 1 87 ? 2.398 -4.292 2.058 1.00 88.94 87 PHE A CA 1
ATOM 704 C C . PHE A 1 87 ? 3.665 -4.695 2.838 1.00 88.94 87 PHE A C 1
ATOM 706 O O . PHE A 1 87 ? 3.602 -5.502 3.761 1.00 88.94 87 PHE A O 1
ATOM 713 N N . THR A 1 88 ? 4.819 -4.096 2.529 1.00 89.44 88 THR A N 1
ATOM 714 C CA . THR A 1 88 ? 6.076 -4.330 3.251 1.00 89.44 88 THR A CA 1
ATOM 715 C C . THR A 1 88 ? 6.339 -3.335 4.388 1.00 89.44 88 THR A C 1
ATOM 717 O O . THR A 1 88 ? 7.247 -3.568 5.192 1.00 89.44 88 THR A O 1
ATOM 720 N N . TRP A 1 89 ? 5.570 -2.243 4.488 1.00 94.81 89 TRP A N 1
ATOM 721 C CA . TRP A 1 89 ? 5.856 -1.114 5.384 1.00 94.81 89 TRP A CA 1
ATOM 722 C C . TRP A 1 89 ? 5.461 -1.372 6.838 1.00 94.81 89 TRP A C 1
ATOM 724 O O . TRP A 1 89 ? 6.108 -0.845 7.751 1.00 94.81 89 TRP A O 1
ATOM 734 N N . TRP A 1 90 ? 4.414 -2.163 7.060 1.00 95.88 90 TRP A N 1
ATOM 735 C CA . TRP A 1 90 ? 3.966 -2.568 8.390 1.00 95.88 90 TRP A CA 1
ATOM 736 C C . TRP A 1 90 ? 4.576 -3.907 8.797 1.00 95.88 90 TRP A C 1
ATOM 738 O O . TRP A 1 90 ? 4.909 -4.757 7.971 1.00 95.88 90 TRP A O 1
ATOM 748 N N . ASP A 1 91 ? 4.737 -4.082 10.101 1.00 96.69 91 ASP A N 1
ATOM 749 C CA . ASP A 1 91 ? 5.062 -5.355 10.730 1.00 96.69 91 ASP A CA 1
ATOM 750 C C . ASP A 1 91 ? 3.757 -6.125 10.994 1.00 96.69 91 ASP A C 1
ATOM 752 O O . ASP A 1 91 ? 3.190 -6.065 12.087 1.00 96.69 91 ASP A O 1
ATOM 756 N N . PHE A 1 92 ? 3.228 -6.766 9.944 1.00 95.50 92 PHE A N 1
ATOM 757 C CA . PHE A 1 92 ? 1.938 -7.459 10.001 1.00 95.50 92 PHE A CA 1
ATOM 758 C C . PHE A 1 92 ? 1.937 -8.643 10.966 1.00 95.50 92 PHE A C 1
ATOM 760 O O . PHE A 1 92 ? 0.928 -8.861 11.623 1.00 95.50 92 PHE A O 1
ATOM 767 N N . GLU A 1 93 ? 3.061 -9.338 11.142 1.00 95.69 93 GLU A N 1
ATOM 768 C CA . GLU A 1 93 ? 3.180 -10.407 12.141 1.00 95.69 93 GLU A CA 1
ATOM 769 C C . GLU A 1 93 ? 2.881 -9.878 13.549 1.00 95.69 93 GLU A C 1
ATOM 771 O O . GLU A 1 93 ? 2.072 -10.454 14.279 1.00 95.69 93 GLU A O 1
ATOM 776 N N . LYS A 1 94 ? 3.460 -8.725 13.916 1.00 97.50 94 LYS A N 1
ATOM 777 C CA . LYS A 1 94 ? 3.164 -8.083 15.204 1.00 97.50 94 LYS A CA 1
ATOM 778 C C . LYS A 1 94 ? 1.744 -7.542 15.286 1.00 97.50 94 LYS A C 1
ATOM 780 O O . LYS A 1 94 ? 1.154 -7.603 16.359 1.00 97.50 94 LYS A O 1
ATOM 785 N N . ILE A 1 95 ? 1.194 -7.020 14.189 1.00 97.94 95 ILE A N 1
ATOM 786 C CA . ILE A 1 95 ? -0.215 -6.600 14.154 1.00 97.94 95 ILE A CA 1
ATOM 787 C C . ILE A 1 95 ? -1.123 -7.799 14.432 1.00 97.94 95 ILE A C 1
ATOM 789 O O . ILE A 1 95 ? -2.017 -7.703 15.264 1.00 97.94 95 ILE A O 1
ATOM 793 N N . TYR A 1 96 ? -0.892 -8.935 13.776 1.00 96.94 96 TYR A N 1
ATOM 794 C CA . TYR A 1 96 ? -1.734 -10.118 13.932 1.00 96.94 96 TYR A CA 1
ATOM 795 C C . TYR A 1 96 ? -1.634 -10.679 15.348 1.00 96.94 96 TYR A C 1
ATOM 797 O O . TYR A 1 96 ? -2.661 -10.995 15.942 1.00 96.94 96 TYR A O 1
ATOM 805 N N . ALA A 1 97 ? -0.425 -10.718 15.918 1.00 97.44 97 ALA A N 1
ATOM 806 C CA . ALA A 1 97 ? -0.222 -11.104 17.310 1.00 97.44 97 ALA A CA 1
ATOM 807 C C . ALA A 1 97 ? -0.971 -10.175 18.282 1.00 97.44 97 ALA A C 1
ATOM 809 O O . ALA A 1 97 ? -1.656 -10.657 19.183 1.00 97.44 97 ALA A O 1
ATOM 810 N N . ASP A 1 98 ? -0.901 -8.856 18.071 1.00 97.94 98 ASP A N 1
ATOM 811 C CA . ASP A 1 98 ? -1.617 -7.880 18.896 1.00 97.94 98 ASP A CA 1
ATOM 812 C C . ASP A 1 98 ? -3.142 -8.068 18.806 1.00 97.94 98 ASP A C 1
ATOM 814 O O . ASP A 1 98 ? -3.836 -8.055 19.822 1.00 97.94 98 ASP A O 1
ATOM 818 N N . LEU A 1 99 ? -3.681 -8.250 17.597 1.00 97.12 99 LEU A N 1
ATOM 819 C CA . LEU A 1 99 ? -5.117 -8.451 17.385 1.00 97.12 99 LEU A CA 1
ATOM 820 C C . LEU A 1 99 ? -5.601 -9.778 17.986 1.00 97.12 99 LEU A C 1
ATOM 822 O O . LEU A 1 99 ? -6.661 -9.806 18.611 1.00 97.12 99 LEU A O 1
ATOM 826 N N . ASP A 1 100 ? -4.819 -10.853 17.859 1.00 95.94 100 ASP A N 1
ATOM 827 C CA . ASP A 1 100 ? -5.119 -12.146 18.481 1.00 95.94 100 ASP A CA 1
ATOM 828 C C . ASP A 1 100 ? -5.104 -12.045 20.019 1.00 95.94 100 ASP A C 1
ATOM 830 O O . ASP A 1 100 ? -5.961 -12.633 20.687 1.00 95.94 100 ASP A O 1
ATOM 834 N N . ASP A 1 101 ? -4.182 -11.275 20.604 1.00 96.56 101 ASP A N 1
ATOM 835 C CA . ASP A 1 101 ? -4.167 -11.013 22.046 1.00 96.56 101 ASP A CA 1
ATOM 836 C C . ASP A 1 101 ? -5.396 -10.205 22.494 1.00 96.56 101 ASP A C 1
ATOM 838 O O . ASP A 1 101 ? -6.042 -10.577 23.481 1.00 96.56 101 ASP A O 1
ATOM 842 N N . LEU A 1 102 ? -5.790 -9.166 21.747 1.00 96.00 102 LEU A N 1
ATOM 843 C CA . LEU A 1 102 ? -7.005 -8.393 22.040 1.00 96.00 102 LEU A CA 1
ATOM 844 C C . LEU A 1 102 ? -8.271 -9.254 21.948 1.00 96.00 102 LEU A C 1
ATOM 846 O O . LEU A 1 102 ? -9.121 -9.180 22.835 1.00 96.00 102 LEU A O 1
ATOM 850 N N . LEU A 1 103 ? -8.380 -10.112 20.929 1.00 93.62 103 LEU A N 1
ATOM 851 C CA . LEU A 1 103 ? -9.486 -11.066 20.770 1.00 93.62 103 LEU A CA 1
ATOM 852 C C . LEU A 1 103 ? -9.573 -12.067 21.932 1.00 93.62 103 LEU A C 1
ATOM 854 O O . LEU A 1 103 ? -10.663 -12.506 22.294 1.00 93.62 103 LEU A O 1
ATOM 858 N N . ARG A 1 104 ? -8.435 -12.403 22.551 1.00 93.56 104 ARG A N 1
ATOM 859 C CA . ARG A 1 104 ? -8.350 -13.245 23.759 1.00 93.56 104 ARG A CA 1
ATOM 860 C C . ARG A 1 104 ? -8.570 -12.464 25.058 1.00 93.56 104 ARG A C 1
ATOM 862 O O . ARG A 1 104 ? -8.403 -13.022 26.142 1.00 93.56 104 ARG A O 1
ATOM 869 N N . GLY A 1 105 ? -8.922 -11.181 24.976 1.00 93.75 105 GLY A N 1
ATOM 870 C CA . GLY A 1 105 ? -9.142 -10.323 26.136 1.00 93.75 105 GLY A CA 1
ATOM 871 C C . GLY A 1 105 ? -7.861 -9.981 26.897 1.00 93.75 105 GLY A C 1
ATOM 872 O O . GLY A 1 105 ? -7.920 -9.710 28.101 1.00 93.75 105 GLY A O 1
ATOM 873 N N . LYS A 1 106 ? -6.705 -9.981 26.223 1.00 96.06 106 LYS A N 1
ATOM 874 C CA . LYS A 1 106 ? -5.430 -9.514 26.777 1.00 96.06 106 LYS A CA 1
ATOM 875 C C . LYS A 1 106 ? -5.142 -8.079 26.325 1.00 96.06 106 LYS A C 1
ATOM 877 O O . LYS A 1 106 ? -5.456 -7.723 25.194 1.00 96.06 106 LYS A O 1
ATOM 882 N N . PRO A 1 107 ? -4.586 -7.225 27.200 1.00 97.31 107 PRO A N 1
ATOM 883 C CA . PRO A 1 107 ? -4.191 -5.881 26.807 1.00 97.31 107 PRO A CA 1
ATOM 884 C C . PRO A 1 107 ? -2.938 -5.934 25.928 1.00 97.31 107 PRO A C 1
ATOM 886 O O . PRO A 1 107 ? -2.085 -6.802 26.109 1.00 97.31 107 PRO A O 1
ATOM 889 N N . VAL A 1 108 ? -2.785 -4.953 25.042 1.00 98.25 108 VAL A N 1
ATOM 890 C CA . VAL A 1 108 ? -1.603 -4.813 24.180 1.00 98.25 108 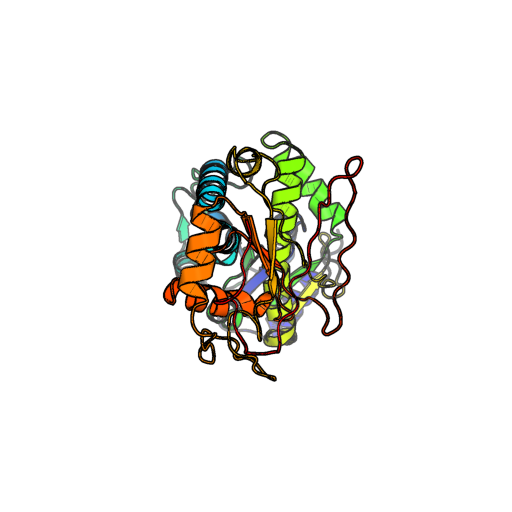VAL A CA 1
ATOM 891 C C . VAL A 1 108 ? -0.810 -3.582 24.596 1.00 98.25 108 VAL A C 1
ATOM 893 O O . VAL A 1 108 ? -1.370 -2.502 24.789 1.00 98.25 108 VAL A O 1
ATOM 896 N N . ILE A 1 109 ? 0.508 -3.736 24.723 1.00 98.12 109 ILE A N 1
ATOM 897 C CA . ILE A 1 109 ? 1.436 -2.637 25.010 1.00 98.12 109 ILE A CA 1
ATOM 898 C C . ILE A 1 109 ? 2.458 -2.562 23.881 1.00 98.12 109 ILE A C 1
ATOM 900 O O . ILE A 1 109 ? 3.235 -3.491 23.666 1.00 98.12 109 ILE A O 1
ATOM 904 N N . ILE A 1 110 ? 2.492 -1.426 23.191 1.00 98.00 110 ILE A N 1
ATOM 905 C CA . ILE A 1 110 ? 3.433 -1.157 22.106 1.00 98.00 110 ILE A CA 1
ATOM 906 C C . ILE A 1 110 ? 4.382 -0.058 22.569 1.00 98.00 110 ILE A C 1
ATOM 908 O O . ILE A 1 110 ? 3.990 1.100 22.711 1.00 98.00 110 ILE A O 1
ATOM 912 N N . LYS A 1 111 ? 5.642 -0.428 22.804 1.00 97.06 111 LYS A N 1
ATOM 913 C CA . LYS A 1 111 ? 6.729 0.531 23.033 1.00 97.06 111 LYS A CA 1
ATOM 914 C C . LYS A 1 111 ? 7.303 0.984 21.693 1.00 97.06 111 LYS A C 1
ATOM 916 O O . LYS A 1 111 ? 7.401 0.170 20.774 1.00 97.06 111 LYS A O 1
ATOM 921 N N . ASN A 1 112 ? 7.715 2.248 21.596 1.00 96.19 112 ASN A N 1
ATOM 922 C CA . ASN A 1 112 ? 8.265 2.837 20.364 1.00 96.19 112 ASN A CA 1
ATOM 923 C C . ASN A 1 112 ? 7.340 2.655 19.142 1.00 96.19 112 ASN A C 1
ATOM 925 O O . ASN A 1 112 ? 7.795 2.389 18.024 1.00 96.19 112 ASN A O 1
ATOM 929 N N . ALA A 1 113 ? 6.031 2.768 19.364 1.00 97.94 113 ALA A N 1
ATOM 930 C CA . ALA A 1 113 ? 5.044 2.841 18.302 1.00 97.94 113 ALA A CA 1
ATOM 931 C C . ALA A 1 113 ? 5.312 4.062 17.416 1.00 97.94 113 ALA A C 1
ATOM 933 O O . ALA A 1 113 ? 5.823 5.092 17.868 1.00 97.94 113 ALA A O 1
ATOM 934 N N . TYR A 1 114 ? 4.953 3.943 16.142 1.00 97.81 114 TYR A N 1
ATOM 935 C CA . TYR A 1 114 ? 4.990 5.077 15.230 1.00 97.81 114 TYR A CA 1
ATOM 936 C C . TYR A 1 114 ? 3.908 6.096 15.596 1.00 97.81 114 TYR A C 1
ATOM 938 O O . TYR A 1 114 ? 2.719 5.775 15.676 1.00 97.81 114 TYR A O 1
ATOM 946 N N . ASP A 1 115 ? 4.339 7.334 15.778 1.00 93.94 115 ASP A N 1
ATOM 947 C CA . ASP A 1 115 ? 3.497 8.498 15.957 1.00 93.94 115 ASP A CA 1
ATOM 948 C C . ASP A 1 115 ? 3.246 9.162 14.599 1.00 93.94 115 ASP A C 1
ATOM 950 O O . ASP A 1 115 ? 4.174 9.595 13.912 1.00 93.94 115 ASP A O 1
ATOM 954 N N . ARG A 1 116 ? 1.977 9.250 14.195 1.00 88.44 116 ARG A N 1
ATOM 955 C CA . ARG A 1 116 ? 1.590 9.871 12.921 1.00 88.44 116 ARG A CA 1
ATOM 956 C C . ARG A 1 116 ? 1.823 11.378 12.899 1.00 88.44 116 ARG A C 1
ATOM 958 O O . ARG A 1 116 ? 2.178 11.899 11.833 1.00 88.44 116 ARG A O 1
ATOM 965 N N . GLU A 1 117 ? 1.657 12.034 14.045 1.00 86.81 117 GLU A N 1
ATOM 966 C CA . GLU A 1 117 ? 1.788 13.484 14.184 1.00 86.81 117 GLU A CA 1
ATOM 967 C C . GLU A 1 117 ? 3.253 13.875 13.997 1.00 86.81 117 GLU A C 1
ATOM 969 O O . GLU A 1 117 ? 3.613 14.567 13.045 1.00 86.81 117 GLU A O 1
ATOM 974 N N . THR A 1 118 ? 4.146 13.308 14.810 1.00 89.06 118 THR A N 1
ATOM 975 C CA . THR A 1 118 ? 5.580 13.625 14.722 1.00 89.06 118 THR A CA 1
ATOM 976 C C . THR A 1 118 ? 6.295 12.885 13.588 1.00 89.06 118 THR A C 1
ATOM 978 O O . THR A 1 118 ? 7.304 13.360 13.067 1.00 89.06 118 THR A O 1
ATOM 981 N N . GLY A 1 119 ? 5.775 11.736 13.151 1.00 91.12 119 GLY A N 1
ATOM 982 C CA . GLY A 1 119 ? 6.411 10.863 12.162 1.00 91.12 119 GLY A CA 1
ATOM 983 C C . GLY A 1 119 ? 7.574 10.039 12.716 1.00 91.12 119 GLY A C 1
ATOM 984 O O . GLY A 1 119 ? 8.345 9.492 11.926 1.00 91.12 119 GLY A O 1
ATOM 985 N N . LYS A 1 120 ? 7.726 9.973 14.044 1.00 94.75 120 LYS A N 1
ATOM 986 C CA . LYS A 1 120 ? 8.805 9.267 14.751 1.00 94.75 120 LYS A CA 1
ATOM 987 C C . LYS A 1 120 ? 8.289 7.992 15.419 1.00 94.75 120 LYS A C 1
ATOM 989 O O . LYS A 1 120 ? 7.097 7.838 15.651 1.00 94.75 120 LYS A O 1
ATOM 994 N N . LYS A 1 121 ? 9.193 7.066 15.747 1.00 96.81 121 LYS A N 1
ATOM 995 C CA . LYS A 1 121 ? 8.885 5.857 16.531 1.00 96.81 121 LYS A CA 1
ATOM 996 C C . LYS A 1 121 ? 9.254 6.043 17.999 1.00 96.81 121 LYS A C 1
ATOM 998 O O . LYS A 1 121 ? 10.287 5.566 18.455 1.00 96.81 121 LYS A O 1
ATOM 1003 N N . ASN A 1 122 ? 8.422 6.778 18.722 1.00 96.12 122 ASN A N 1
ATOM 1004 C CA . ASN A 1 122 ? 8.654 7.171 20.115 1.00 96.12 122 ASN A CA 1
ATOM 1005 C C . ASN A 1 122 ? 7.379 7.143 20.975 1.00 96.12 122 ASN A C 1
ATOM 1007 O O . ASN A 1 122 ? 7.437 7.470 22.159 1.00 96.12 122 ASN A O 1
ATOM 1011 N N . LEU A 1 123 ? 6.234 6.765 20.404 1.00 97.12 123 LEU A N 1
ATOM 1012 C CA . LEU A 1 123 ? 4.974 6.716 21.133 1.00 97.12 123 LEU A CA 1
ATOM 1013 C C . LEU A 1 123 ? 4.894 5.427 21.954 1.00 97.12 123 LEU A C 1
ATOM 1015 O O . LEU A 1 123 ? 5.197 4.342 21.462 1.00 97.12 123 LEU A O 1
ATOM 1019 N N . ASN A 1 124 ? 4.444 5.528 23.200 1.00 97.25 124 ASN A N 1
ATOM 1020 C CA . ASN A 1 124 ? 4.093 4.362 24.004 1.00 97.25 124 ASN A CA 1
ATOM 1021 C C . ASN A 1 124 ? 2.573 4.232 24.026 1.00 97.25 124 ASN A C 1
ATOM 1023 O O . ASN A 1 124 ? 1.877 5.121 24.514 1.00 97.25 124 ASN A O 1
ATOM 1027 N N . VAL A 1 125 ? 2.062 3.129 23.486 1.00 97.50 125 VAL A N 1
ATOM 1028 C CA . VAL A 1 125 ? 0.625 2.874 23.364 1.00 97.50 125 VAL A CA 1
ATOM 1029 C C . VAL A 1 125 ? 0.238 1.713 24.264 1.00 97.50 125 VAL A C 1
ATOM 1031 O O . VAL A 1 125 ? 0.905 0.679 24.280 1.00 97.50 125 VAL A O 1
ATOM 1034 N N . LYS A 1 126 ? -0.874 1.871 24.983 1.00 97.75 126 LYS A N 1
ATOM 1035 C CA . LYS A 1 126 ? -1.546 0.785 25.693 1.00 97.75 126 LYS A CA 1
ATOM 1036 C C . LYS A 1 126 ? -2.983 0.685 25.198 1.00 97.75 126 LYS A C 1
ATOM 1038 O O . LYS A 1 126 ? -3.753 1.629 25.356 1.00 97.75 126 LYS A O 1
ATOM 1043 N N . VAL A 1 127 ? -3.337 -0.467 24.644 1.00 97.06 127 VAL A N 1
ATOM 1044 C CA . VAL A 1 127 ? -4.714 -0.818 24.293 1.00 97.06 127 VAL A CA 1
ATOM 1045 C C . VAL A 1 127 ? -5.263 -1.696 25.408 1.00 97.06 127 VAL A C 1
ATOM 1047 O O . VAL A 1 127 ? -4.657 -2.705 25.774 1.00 97.06 127 VAL A O 1
ATOM 1050 N N . GLN A 1 128 ? -6.383 -1.279 25.993 1.00 94.25 128 GLN A N 1
ATOM 1051 C CA . GLN A 1 128 ? -7.035 -2.038 27.057 1.00 94.25 128 GLN A CA 1
ATOM 1052 C C . GLN A 1 128 ? -7.657 -3.317 26.492 1.00 94.25 128 GLN A C 1
ATOM 1054 O O . GLN A 1 128 ? -8.038 -3.364 25.324 1.00 94.25 128 GLN A O 1
ATOM 1059 N N . SER A 1 129 ? -7.774 -4.350 27.320 1.00 90.00 129 SER A N 1
ATOM 1060 C CA . SER A 1 129 ? -8.507 -5.549 26.934 1.00 90.00 129 SER A CA 1
ATOM 1061 C C . SER A 1 129 ? -10.013 -5.339 27.014 1.00 90.00 129 SER A C 1
ATOM 1063 O O . SER A 1 129 ? -10.516 -4.633 27.890 1.00 90.00 129 SER A O 1
ATOM 1065 N N . ILE A 1 130 ? -10.737 -6.035 26.141 1.00 89.25 130 ILE A N 1
ATOM 1066 C CA . ILE A 1 130 ? -12.183 -6.219 26.253 1.00 89.25 130 ILE A CA 1
ATOM 1067 C C . ILE A 1 130 ? -12.511 -7.708 26.146 1.00 89.25 130 ILE A C 1
ATOM 1069 O O . ILE A 1 130 ? -11.844 -8.444 25.427 1.00 89.25 130 ILE A O 1
ATOM 1073 N N . ARG A 1 131 ? -13.513 -8.165 26.902 1.00 86.06 131 ARG A N 1
ATOM 1074 C CA . ARG A 1 131 ? -14.016 -9.554 26.842 1.00 86.06 131 ARG A CA 1
ATOM 1075 C C . ARG A 1 131 ? -15.245 -9.683 25.941 1.00 86.06 131 ARG A C 1
ATOM 1077 O O . ARG A 1 131 ? -15.558 -10.766 25.463 1.00 86.06 131 ARG A O 1
ATOM 1084 N N . ASP A 1 132 ? -15.919 -8.563 25.732 1.00 87.50 132 ASP A N 1
ATOM 1085 C CA . ASP A 1 132 ? -17.160 -8.372 25.006 1.00 87.50 132 ASP A CA 1
ATOM 1086 C C . ASP A 1 132 ? -17.134 -6.968 24.384 1.00 87.50 132 ASP A C 1
ATOM 1088 O O . ASP A 1 132 ? -16.660 -6.022 25.017 1.00 87.50 132 ASP A O 1
ATOM 1092 N N . GLY A 1 133 ? -17.611 -6.831 23.145 1.00 90.75 133 GLY A N 1
ATOM 1093 C CA . GLY A 1 133 ? -17.632 -5.554 22.429 1.00 90.75 133 GLY A CA 1
ATOM 1094 C C . GLY A 1 133 ? -16.879 -5.576 21.101 1.00 90.75 133 GLY A C 1
ATOM 1095 O O . GLY A 1 133 ? -16.762 -6.624 20.465 1.00 90.75 133 GLY A O 1
ATOM 1096 N N . VAL A 1 134 ? -16.393 -4.407 20.681 1.00 94.31 134 VAL A N 1
ATOM 1097 C CA . VAL A 1 134 ? -15.850 -4.171 19.336 1.00 94.31 134 VAL A CA 1
ATOM 1098 C C . VAL A 1 134 ? -14.385 -3.746 19.382 1.00 94.31 134 VAL A C 1
ATOM 1100 O O . VAL A 1 134 ? -14.016 -2.783 20.051 1.00 94.31 134 VAL A O 1
ATOM 1103 N N . ILE A 1 135 ? -13.543 -4.433 18.622 1.00 96.12 135 ILE A N 1
ATOM 1104 C CA . ILE A 1 135 ? -12.163 -4.036 18.348 1.00 96.12 135 ILE A CA 1
ATOM 1105 C C . ILE A 1 135 ? -12.159 -3.376 16.971 1.00 96.12 135 ILE A C 1
ATOM 1107 O O . ILE A 1 135 ? -12.361 -4.044 15.958 1.00 96.12 135 ILE A O 1
ATOM 1111 N N . PHE A 1 136 ? -11.926 -2.066 16.925 1.00 97.62 136 PHE A N 1
ATOM 1112 C CA . PHE A 1 136 ? -11.718 -1.349 15.672 1.00 97.62 136 PHE A CA 1
ATOM 1113 C C . PHE A 1 136 ? -10.243 -1.395 15.293 1.00 97.62 136 PHE A C 1
ATOM 1115 O O . PHE A 1 136 ? -9.413 -0.775 15.960 1.00 97.62 136 PHE A O 1
ATOM 1122 N N . TYR A 1 137 ? -9.927 -2.094 14.209 1.00 98.12 137 TYR A N 1
ATOM 1123 C CA . TYR A 1 137 ? -8.598 -2.136 13.618 1.00 98.12 137 TYR A CA 1
ATOM 1124 C C . TYR A 1 137 ? -8.528 -1.191 12.411 1.00 98.12 137 TYR A C 1
ATOM 1126 O O . TYR A 1 137 ? -9.110 -1.468 11.370 1.00 98.12 137 TYR A O 1
ATOM 1134 N N . GLU A 1 138 ? -7.799 -0.081 12.530 1.00 97.69 138 GLU A N 1
ATOM 1135 C CA . GLU A 1 138 ? -7.662 0.918 11.465 1.00 97.69 138 GLU A CA 1
ATOM 1136 C C . GLU A 1 138 ? -6.297 0.873 10.776 1.00 97.69 138 GLU A C 1
ATOM 1138 O O . GLU A 1 138 ? -5.257 0.885 11.438 1.00 97.69 138 GLU A O 1
ATOM 1143 N N . SER A 1 139 ? -6.293 0.874 9.442 1.00 97.00 139 SER A N 1
ATOM 1144 C CA . SER A 1 139 ? -5.089 0.999 8.610 1.00 97.00 139 SER A CA 1
ATOM 1145 C C . SER A 1 139 ? -5.466 1.372 7.172 1.00 97.00 139 SER A C 1
ATOM 1147 O O . SER A 1 139 ? -6.586 1.111 6.745 1.00 97.00 139 SER A O 1
ATOM 1149 N N . CYS A 1 140 ? -4.551 1.943 6.380 1.00 95.50 140 CYS A N 1
ATOM 1150 C CA . CYS A 1 140 ? -4.771 2.051 4.927 1.00 95.50 140 CYS A CA 1
ATOM 1151 C C . CYS A 1 140 ? -4.893 0.664 4.271 1.00 95.50 140 CYS A C 1
ATOM 1153 O O . CYS A 1 140 ? -5.797 0.439 3.472 1.00 95.50 140 CYS A O 1
ATOM 1155 N N . ILE A 1 141 ? -4.009 -0.259 4.663 1.00 95.94 141 ILE A N 1
ATOM 1156 C CA . ILE A 1 141 ? -3.984 -1.665 4.245 1.00 95.94 141 ILE A CA 1
ATOM 1157 C C . ILE A 1 141 ? -4.109 -2.507 5.514 1.00 95.94 141 ILE A C 1
ATOM 1159 O O . ILE A 1 141 ? -3.254 -2.421 6.398 1.00 95.94 141 ILE A O 1
ATOM 1163 N N . LEU A 1 142 ? -5.182 -3.293 5.627 1.00 96.69 142 LEU A N 1
ATOM 1164 C CA . LEU A 1 142 ? -5.458 -4.101 6.827 1.00 96.69 142 LEU A CA 1
ATOM 1165 C C . LEU A 1 142 ? -4.581 -5.359 6.913 1.00 96.69 142 LEU A C 1
ATOM 1167 O O . LEU A 1 142 ? -4.539 -5.998 7.952 1.00 96.69 142 LEU A O 1
ATOM 1171 N N . GLY A 1 143 ? -3.865 -5.708 5.846 1.00 93.44 143 GLY A N 1
ATOM 1172 C CA . GLY A 1 143 ? -2.974 -6.864 5.790 1.00 93.44 143 GLY A CA 1
ATOM 1173 C C . GLY A 1 143 ? -3.339 -7.815 4.662 1.00 93.44 143 GLY A C 1
ATOM 1174 O O . GLY A 1 143 ? -3.995 -7.429 3.694 1.00 93.44 143 GLY A O 1
ATOM 1175 N N . GLY A 1 144 ? -2.847 -9.044 4.772 1.00 89.81 144 GLY A N 1
ATOM 1176 C CA . GLY A 1 144 ? -3.101 -10.113 3.811 1.00 89.81 144 GLY A CA 1
ATOM 1177 C C . GLY A 1 144 ? -4.460 -10.792 4.001 1.00 89.81 144 GLY A C 1
ATOM 1178 O O . G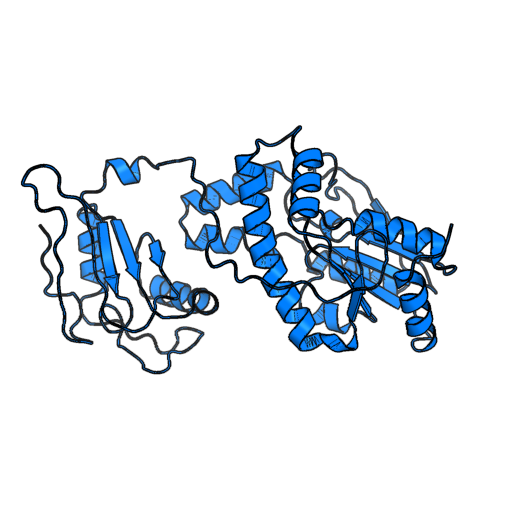LY A 1 144 ? -5.236 -10.454 4.890 1.00 89.81 144 GLY A O 1
ATOM 1179 N N . VAL A 1 145 ? -4.724 -11.801 3.173 1.00 86.25 145 VAL A N 1
ATOM 1180 C CA . VAL A 1 145 ? -5.974 -12.585 3.185 1.00 86.25 145 VAL A CA 1
ATOM 1181 C C . VAL A 1 145 ? -6.264 -13.181 4.570 1.00 86.25 145 VAL A C 1
ATOM 1183 O O . VAL A 1 145 ? -7.392 -13.092 5.039 1.00 86.25 145 VAL A O 1
ATOM 1186 N N . GLU A 1 146 ? -5.237 -13.679 5.263 1.00 85.62 146 GLU A N 1
ATOM 1187 C CA . GLU A 1 146 ? -5.359 -14.331 6.577 1.00 85.62 146 GLU A CA 1
ATOM 1188 C C . GLU A 1 146 ? -6.054 -13.461 7.634 1.00 85.62 146 GLU A C 1
ATOM 1190 O O . GLU A 1 146 ? -6.901 -13.941 8.387 1.00 85.62 146 GLU A O 1
ATOM 1195 N N . ILE A 1 147 ? -5.716 -12.168 7.709 1.00 90.81 147 ILE A N 1
ATOM 1196 C CA . ILE A 1 147 ? -6.354 -11.271 8.677 1.00 90.81 147 ILE A CA 1
ATOM 1197 C C . ILE A 1 147 ? -7.736 -10.834 8.199 1.00 90.81 147 ILE A C 1
ATOM 1199 O O . ILE A 1 147 ? -8.646 -10.745 9.016 1.00 90.81 147 ILE A O 1
ATOM 1203 N N . LEU A 1 148 ? -7.926 -10.624 6.892 1.00 93.56 148 LEU A N 1
ATOM 1204 C CA . LEU A 1 148 ? -9.219 -10.250 6.307 1.00 93.56 148 LEU A CA 1
ATOM 1205 C C . LEU A 1 148 ? -10.289 -11.333 6.517 1.00 93.56 148 LEU A C 1
ATOM 1207 O O . LEU A 1 148 ? -11.459 -11.027 6.759 1.00 93.56 148 LEU A O 1
ATOM 1211 N N . GLU A 1 149 ? -9.895 -12.605 6.493 1.00 91.31 149 GLU A N 1
ATOM 1212 C CA . GLU A 1 149 ? -10.771 -13.728 6.833 1.00 91.31 149 GLU A CA 1
ATOM 1213 C C . GLU A 1 149 ? -11.227 -13.683 8.295 1.00 91.31 149 GLU A C 1
ATOM 1215 O O . GLU A 1 149 ? -12.398 -13.953 8.569 1.00 91.31 149 GLU A O 1
ATOM 1220 N N . LYS A 1 150 ? -10.347 -13.262 9.215 1.00 92.25 150 LYS A N 1
ATOM 1221 C CA . LYS A 1 150 ? -10.660 -13.099 10.645 1.00 92.25 150 LYS A CA 1
ATOM 1222 C C . LYS A 1 150 ? -11.551 -11.889 10.947 1.00 92.25 150 LYS A C 1
ATOM 1224 O O . LYS A 1 150 ? -12.196 -11.880 11.996 1.00 92.25 150 LYS A O 1
ATOM 1229 N N . LEU A 1 151 ? -11.575 -10.870 10.080 1.00 95.25 151 LEU A N 1
ATOM 1230 C CA . LEU A 1 151 ? -12.443 -9.703 10.258 1.00 95.25 151 LEU A CA 1
ATOM 1231 C C . LEU A 1 151 ? -13.910 -10.114 10.130 1.00 95.25 151 LEU A C 1
ATOM 1233 O O . LEU A 1 151 ? -14.298 -10.803 9.186 1.00 95.25 151 LEU A O 1
ATOM 1237 N N . ASP A 1 152 ? -14.727 -9.640 11.062 1.00 94.88 152 ASP A N 1
ATOM 1238 C CA . ASP A 1 152 ? -16.176 -9.832 11.041 1.00 94.88 152 ASP A CA 1
ATOM 1239 C C . ASP A 1 152 ? -16.850 -8.849 10.070 1.00 94.88 152 ASP A C 1
ATOM 1241 O O . ASP A 1 152 ? -17.863 -9.163 9.449 1.00 94.88 152 ASP A O 1
ATOM 1245 N N . LEU A 1 153 ? -16.269 -7.656 9.923 1.00 96.19 153 LEU A N 1
ATOM 1246 C CA . LEU A 1 153 ? -16.741 -6.606 9.028 1.00 96.19 153 LEU A CA 1
ATOM 1247 C C . LEU A 1 153 ? -15.575 -5.713 8.595 1.00 96.19 153 LEU A C 1
ATOM 1249 O O . LEU A 1 153 ? -14.620 -5.514 9.351 1.00 96.19 153 LEU A O 1
ATOM 1253 N N . VAL A 1 154 ? -15.678 -5.130 7.404 1.00 97.81 154 VAL A N 1
ATOM 1254 C CA . VAL A 1 154 ? -14.740 -4.126 6.902 1.00 97.81 154 VAL A CA 1
ATOM 1255 C C . VAL A 1 154 ? -15.496 -2.851 6.551 1.00 97.81 154 VAL A C 1
ATOM 1257 O O . VAL A 1 154 ? -16.369 -2.850 5.688 1.00 97.81 154 VAL A O 1
ATOM 1260 N N . VAL A 1 155 ? -15.141 -1.749 7.203 1.00 98.31 155 VAL A N 1
ATOM 1261 C CA . VAL A 1 155 ? -15.621 -0.408 6.874 1.00 98.31 155 VAL A CA 1
ATOM 1262 C C . VAL A 1 155 ? -14.603 0.266 5.961 1.00 98.31 155 VAL A C 1
ATOM 1264 O O . VAL A 1 155 ? -13.469 0.529 6.363 1.00 98.31 155 VAL A O 1
ATOM 1267 N N . VAL A 1 156 ? -15.008 0.569 4.735 1.00 98.44 156 VAL A N 1
ATOM 1268 C CA . VAL A 1 156 ? -14.211 1.333 3.776 1.00 98.44 156 VAL A CA 1
ATOM 1269 C C . VAL A 1 156 ? -14.632 2.795 3.851 1.00 98.44 156 VAL A C 1
ATOM 1271 O O . VAL A 1 156 ? -15.794 3.134 3.630 1.00 98.44 156 VAL A O 1
ATOM 1274 N N . VAL A 1 157 ? -13.680 3.667 4.167 1.00 98.12 157 VAL A N 1
ATOM 1275 C CA . VAL A 1 157 ? -13.868 5.117 4.180 1.00 98.12 157 VAL A CA 1
ATOM 1276 C C . VAL A 1 157 ? -13.489 5.668 2.812 1.00 98.12 157 VAL A C 1
ATOM 1278 O O . VAL A 1 157 ? -12.309 5.687 2.444 1.00 98.12 157 VAL A O 1
ATOM 1281 N N . ASN A 1 158 ? -14.503 6.082 2.063 1.00 97.00 158 ASN A N 1
ATOM 1282 C CA . ASN A 1 158 ? -14.412 6.608 0.713 1.00 97.00 158 ASN A CA 1
ATOM 1283 C C . ASN A 1 158 ? -14.715 8.109 0.715 1.00 97.00 158 ASN A C 1
ATOM 1285 O O . ASN A 1 158 ? -15.866 8.531 0.757 1.00 97.00 158 ASN A O 1
ATOM 1289 N N . ASP A 1 159 ? -13.655 8.906 0.669 1.00 94.62 159 ASP A N 1
ATOM 1290 C CA . ASP A 1 159 ? -13.714 10.359 0.572 1.00 94.62 159 ASP A CA 1
ATOM 1291 C C . ASP A 1 159 ? -13.017 10.793 -0.725 1.00 94.62 159 ASP A C 1
ATOM 1293 O O . ASP A 1 159 ? -12.057 10.134 -1.133 1.00 94.62 159 ASP A O 1
ATOM 1297 N N . PRO A 1 160 ? -13.411 11.922 -1.346 1.00 92.44 160 PRO A N 1
ATOM 1298 C CA . PRO A 1 160 ? -12.800 12.367 -2.593 1.00 92.44 160 PRO A CA 1
ATOM 1299 C C . PRO A 1 160 ? -11.275 12.504 -2.497 1.00 92.44 160 PRO A C 1
ATOM 1301 O O . PRO A 1 160 ? -10.746 13.107 -1.560 1.00 92.44 160 PRO A O 1
ATOM 1304 N N . ASP A 1 161 ? -10.566 12.034 -3.520 1.00 89.94 161 ASP A N 1
ATOM 1305 C CA . ASP A 1 161 ? -9.099 12.053 -3.617 1.00 89.94 161 ASP A CA 1
ATOM 1306 C C . ASP A 1 161 ? -8.476 13.414 -3.341 1.00 89.94 161 ASP A C 1
ATOM 1308 O O . ASP A 1 161 ? -7.496 13.537 -2.606 1.00 89.94 161 ASP A O 1
ATOM 1312 N N . ARG A 1 162 ? -9.090 14.468 -3.880 1.00 90.56 162 ARG A N 1
ATOM 1313 C CA . ARG A 1 162 ? -8.651 15.845 -3.653 1.00 90.56 162 ARG A CA 1
ATOM 1314 C C . ARG A 1 162 ? -8.736 16.234 -2.176 1.00 90.56 162 ARG A C 1
ATOM 1316 O O . ARG A 1 162 ? -7.838 16.903 -1.672 1.00 90.56 162 ARG A O 1
ATOM 1323 N N . ALA A 1 163 ? -9.788 15.812 -1.474 1.00 93.44 163 ALA A N 1
ATOM 1324 C CA . ALA A 1 163 ? -9.932 16.065 -0.043 1.00 93.44 163 ALA A CA 1
ATOM 1325 C C . ALA A 1 163 ? -8.900 15.263 0.764 1.00 93.44 163 ALA A C 1
ATOM 1327 O O . ALA A 1 163 ? -8.278 15.805 1.679 1.00 93.44 163 ALA A O 1
ATOM 1328 N N . CYS A 1 164 ? -8.664 14.003 0.385 1.00 93.56 164 CYS A N 1
ATOM 1329 C CA . CYS A 1 164 ? -7.615 13.168 0.966 1.00 93.56 164 CYS A CA 1
ATOM 1330 C C . CYS A 1 164 ? -6.228 13.816 0.820 1.00 93.56 164 CYS A C 1
ATOM 1332 O O . CYS A 1 164 ? -5.513 13.967 1.814 1.00 93.56 164 CYS A O 1
ATOM 1334 N N . LEU A 1 165 ? -5.872 14.260 -0.391 1.00 91.88 165 LEU A N 1
ATOM 1335 C CA . LEU A 1 165 ? -4.606 14.930 -0.682 1.00 91.88 165 LEU A CA 1
ATOM 1336 C C . LEU A 1 165 ? -4.457 16.244 0.092 1.00 91.88 165 LEU A C 1
ATOM 1338 O O . LEU A 1 165 ? -3.416 16.452 0.710 1.00 91.88 165 LEU A O 1
ATOM 1342 N N . ASN A 1 166 ? -5.489 17.093 0.130 1.00 93.31 166 ASN A N 1
ATOM 1343 C CA . ASN A 1 166 ? -5.449 18.352 0.883 1.00 93.31 166 ASN A CA 1
ATOM 1344 C C . ASN A 1 166 ? -5.144 18.117 2.369 1.00 93.31 166 ASN A C 1
ATOM 1346 O O . ASN A 1 166 ? -4.246 18.750 2.915 1.00 93.31 166 ASN A O 1
ATOM 1350 N N . ARG A 1 167 ? -5.799 17.136 3.004 1.00 93.44 167 ARG A N 1
ATOM 1351 C CA . ARG A 1 167 ? -5.523 16.783 4.409 1.00 93.44 167 ARG A CA 1
ATOM 1352 C C . ARG A 1 167 ? -4.107 16.248 4.614 1.00 93.44 167 ARG A C 1
ATOM 1354 O O . ARG A 1 167 ? -3.506 16.475 5.663 1.00 93.44 167 ARG A O 1
ATOM 1361 N N . ILE A 1 168 ? -3.562 15.510 3.642 1.00 91.44 168 ILE A N 1
ATOM 1362 C CA . ILE A 1 168 ? -2.161 15.068 3.697 1.00 91.44 168 ILE A CA 1
ATOM 1363 C C . ILE A 1 168 ? -1.227 16.275 3.584 1.00 91.44 168 ILE A C 1
ATOM 1365 O O . ILE A 1 168 ? -0.268 16.339 4.350 1.00 91.44 168 ILE A O 1
ATOM 1369 N N . ILE A 1 169 ? -1.496 17.209 2.665 1.00 91.25 169 ILE A N 1
ATOM 1370 C CA . ILE A 1 169 ? -0.708 18.434 2.486 1.00 91.25 169 ILE A CA 1
ATOM 1371 C C . ILE A 1 169 ? -0.703 19.239 3.780 1.00 91.25 169 ILE A C 1
ATOM 1373 O O . ILE A 1 169 ? 0.369 19.516 4.304 1.00 91.25 169 ILE A O 1
ATOM 1377 N N . GLU A 1 170 ? -1.875 19.547 4.333 1.00 92.00 170 GLU A N 1
ATOM 1378 C CA . GLU A 1 170 ? -2.013 20.295 5.585 1.00 92.00 170 GLU A CA 1
ATOM 1379 C C . GLU A 1 170 ? -1.188 19.656 6.706 1.00 92.00 170 GLU A C 1
ATOM 1381 O O . GLU A 1 170 ? -0.341 20.316 7.307 1.00 92.00 170 GLU A O 1
ATOM 1386 N N . ARG A 1 171 ? -1.347 18.344 6.919 1.00 88.50 171 ARG A N 1
ATOM 1387 C CA . ARG A 1 171 ? -0.652 17.606 7.982 1.00 88.50 171 ARG A CA 1
ATOM 1388 C C . ARG A 1 171 ? 0.862 17.514 7.780 1.00 88.50 171 ARG A C 1
ATOM 1390 O O . ARG A 1 171 ? 1.621 17.602 8.741 1.00 88.50 171 ARG A O 1
ATOM 1397 N N . ASP A 1 172 ? 1.318 17.250 6.557 1.00 87.25 172 ASP A N 1
ATOM 1398 C CA . ASP A 1 172 ? 2.726 16.939 6.288 1.00 87.25 172 ASP A CA 1
ATOM 1399 C C . ASP A 1 172 ? 3.545 18.177 5.859 1.00 87.25 172 ASP A C 1
ATOM 1401 O O . ASP A 1 172 ? 4.776 18.092 5.842 1.00 87.25 172 ASP A O 1
ATOM 1405 N N . SER A 1 173 ? 2.903 19.317 5.571 1.00 87.38 173 SER A N 1
ATOM 1406 C CA . SER A 1 173 ? 3.533 20.563 5.091 1.00 87.38 173 SER A CA 1
ATOM 1407 C C . SER A 1 173 ? 4.651 21.094 5.992 1.00 87.38 173 SER A C 1
ATOM 1409 O O . SER A 1 173 ? 5.649 21.610 5.497 1.00 87.38 173 SER A O 1
ATOM 1411 N N . ALA A 1 174 ? 4.548 20.906 7.310 1.00 86.06 174 ALA A N 1
ATOM 1412 C CA . ALA A 1 174 ? 5.570 21.342 8.264 1.00 86.06 174 ALA A CA 1
ATOM 1413 C C . ALA A 1 174 ? 6.893 20.553 8.165 1.00 86.06 174 ALA A C 1
ATOM 1415 O O . ALA A 1 174 ? 7.911 20.972 8.711 1.00 86.06 174 ALA A O 1
ATOM 1416 N N . ARG A 1 175 ? 6.889 19.384 7.507 1.00 82.62 175 ARG A N 1
ATOM 1417 C CA . ARG A 1 175 ? 8.020 18.434 7.489 1.00 82.62 175 ARG A CA 1
ATOM 1418 C C . ARG A 1 175 ? 8.448 17.977 6.094 1.00 82.62 175 ARG A C 1
ATOM 1420 O O . ARG A 1 175 ? 9.445 17.259 5.973 1.00 82.62 175 ARG A O 1
ATOM 1427 N N . ARG A 1 176 ? 7.681 18.310 5.053 1.00 84.00 176 ARG A N 1
ATOM 1428 C CA . ARG A 1 176 ? 7.885 17.859 3.669 1.00 84.00 176 ARG A CA 1
ATOM 1429 C C . ARG A 1 176 ? 7.492 18.960 2.691 1.00 84.00 176 ARG A C 1
ATOM 1431 O O . ARG A 1 176 ? 6.538 19.690 2.930 1.00 84.00 176 ARG A O 1
ATOM 1438 N N . ASN A 1 177 ? 8.206 19.034 1.572 1.00 82.44 177 ASN A N 1
ATOM 1439 C CA . ASN A 1 177 ? 7.815 19.891 0.457 1.00 82.44 177 ASN A CA 1
ATOM 1440 C C . ASN A 1 177 ? 6.651 19.256 -0.337 1.00 82.44 177 ASN A C 1
ATOM 1442 O O . ASN A 1 177 ? 6.346 18.069 -0.192 1.00 82.44 177 ASN A O 1
ATOM 1446 N N . LEU A 1 178 ? 5.986 20.052 -1.177 1.00 82.31 178 LEU A N 1
ATOM 1447 C CA . LEU A 1 178 ? 4.840 19.595 -1.968 1.00 82.31 178 LEU A CA 1
ATOM 1448 C C . LEU A 1 178 ? 5.181 18.432 -2.930 1.00 82.31 178 LEU A C 1
ATOM 1450 O O . LEU A 1 178 ? 4.407 17.473 -2.952 1.00 82.31 178 LEU A O 1
ATOM 1454 N N . PRO A 1 179 ? 6.314 18.439 -3.667 1.00 77.06 179 PRO A N 1
ATOM 1455 C CA . PRO A 1 179 ? 6.724 17.290 -4.482 1.00 77.06 179 PRO A CA 1
ATOM 1456 C C . PRO A 1 179 ? 6.842 15.974 -3.699 1.00 77.06 179 PRO A C 1
ATOM 1458 O O . PRO A 1 179 ? 6.315 14.955 -4.141 1.00 77.06 179 PRO A O 1
ATOM 1461 N N . ASP A 1 180 ? 7.453 15.991 -2.511 1.00 79.12 180 ASP A N 1
ATOM 1462 C CA . ASP A 1 180 ? 7.581 14.815 -1.641 1.00 79.12 180 ASP A CA 1
ATOM 1463 C C . ASP A 1 180 ? 6.211 14.287 -1.197 1.00 79.12 180 ASP A C 1
ATOM 1465 O O . ASP A 1 180 ? 6.002 13.076 -1.066 1.00 79.12 180 ASP A O 1
ATOM 1469 N N . ILE A 1 181 ? 5.274 15.199 -0.923 1.00 84.62 181 ILE A N 1
ATOM 1470 C CA . ILE A 1 181 ? 3.906 14.860 -0.525 1.00 84.62 181 ILE A CA 1
ATOM 1471 C C . ILE A 1 181 ? 3.144 14.246 -1.704 1.00 84.62 181 ILE A C 1
ATOM 1473 O O . ILE A 1 181 ? 2.498 13.212 -1.530 1.00 84.62 181 ILE A O 1
ATOM 1477 N N . ALA A 1 182 ? 3.263 14.824 -2.900 1.00 82.12 182 ALA A N 1
ATOM 1478 C CA . ALA A 1 182 ? 2.642 14.305 -4.114 1.00 82.12 182 ALA A CA 1
ATOM 1479 C C . ALA A 1 182 ? 3.197 12.921 -4.495 1.00 82.12 182 ALA A C 1
ATOM 1481 O O . ALA A 1 182 ? 2.426 11.992 -4.735 1.00 82.12 182 ALA A O 1
ATOM 1482 N N . ALA A 1 183 ? 4.522 12.742 -4.462 1.00 80.50 183 ALA A N 1
ATOM 1483 C CA . ALA A 1 183 ? 5.162 11.452 -4.718 1.00 80.50 183 ALA A CA 1
ATOM 1484 C C . ALA A 1 183 ? 4.704 10.391 -3.708 1.00 80.50 183 ALA A C 1
ATOM 1486 O O . ALA A 1 183 ? 4.328 9.282 -4.088 1.00 80.50 183 ALA A O 1
ATOM 1487 N N . ARG A 1 184 ? 4.654 10.748 -2.416 1.00 84.00 184 ARG A N 1
ATOM 1488 C CA . ARG A 1 184 ? 4.090 9.879 -1.377 1.00 84.00 184 ARG A CA 1
ATOM 1489 C C . ARG A 1 184 ? 2.652 9.484 -1.709 1.00 84.00 184 ARG A C 1
ATOM 1491 O O . ARG A 1 184 ? 2.340 8.305 -1.603 1.00 84.00 184 ARG A O 1
ATOM 1498 N N . TYR A 1 185 ? 1.799 10.442 -2.065 1.00 86.69 185 TYR A N 1
ATOM 1499 C CA . TYR A 1 185 ? 0.385 10.195 -2.350 1.00 86.69 185 TYR A CA 1
ATOM 1500 C C . TYR A 1 185 ? 0.195 9.198 -3.500 1.00 86.69 185 TYR A C 1
ATOM 1502 O O . TYR A 1 185 ? -0.583 8.255 -3.378 1.00 86.69 185 TYR A O 1
ATOM 1510 N N . LEU A 1 186 ? 0.954 9.348 -4.585 1.00 83.12 186 LEU A N 1
ATOM 1511 C CA . LEU A 1 186 ? 0.905 8.420 -5.716 1.00 83.12 186 LEU A CA 1
ATOM 1512 C C . LEU A 1 186 ? 1.397 7.013 -5.331 1.00 83.12 186 LEU A C 1
ATOM 1514 O O . LEU A 1 186 ? 0.742 6.024 -5.657 1.00 83.12 186 LEU A O 1
ATOM 1518 N N . ILE A 1 187 ? 2.502 6.918 -4.576 1.00 84.31 187 ILE A N 1
ATOM 1519 C CA . ILE A 1 187 ? 3.029 5.642 -4.058 1.00 84.31 187 ILE A CA 1
ATOM 1520 C C . ILE A 1 187 ? 1.990 4.921 -3.196 1.00 84.31 187 ILE A C 1
ATOM 1522 O O . ILE A 1 187 ? 1.787 3.713 -3.344 1.00 84.31 187 ILE A O 1
ATOM 1526 N N . THR A 1 188 ? 1.337 5.644 -2.280 1.00 87.69 188 THR A N 1
ATOM 1527 C CA . THR A 1 188 ? 0.338 5.030 -1.401 1.00 87.69 188 THR A CA 1
ATOM 1528 C C . THR A 1 188 ? -0.891 4.604 -2.190 1.00 87.69 188 THR A C 1
ATOM 1530 O O . THR A 1 188 ? -1.339 3.472 -2.038 1.00 87.69 188 THR A O 1
ATOM 1533 N N . THR A 1 189 ? -1.361 5.448 -3.113 1.00 87.56 189 THR A N 1
ATOM 1534 C CA . THR A 1 189 ? -2.525 5.155 -3.962 1.00 87.56 189 THR A CA 1
ATOM 1535 C C . THR A 1 189 ? -2.338 3.863 -4.758 1.00 87.56 189 THR A C 1
ATOM 1537 O O . THR A 1 189 ? -3.264 3.062 -4.839 1.00 87.56 189 THR A O 1
ATOM 1540 N N . TYR A 1 190 ? -1.134 3.604 -5.283 1.00 84.69 190 TYR A N 1
ATOM 1541 C CA . TYR A 1 190 ? -0.840 2.366 -6.012 1.00 84.69 190 TYR A CA 1
ATOM 1542 C C . TYR A 1 190 ? -1.108 1.106 -5.170 1.00 84.69 190 TYR A C 1
ATOM 1544 O O . TYR A 1 190 ? -1.851 0.220 -5.589 1.00 84.69 190 TYR A O 1
ATOM 1552 N N . SER A 1 191 ? -0.542 1.031 -3.961 1.00 87.31 191 SER A N 1
ATOM 1553 C CA . SER A 1 191 ? -0.713 -0.147 -3.094 1.00 87.31 191 SER A CA 1
ATOM 1554 C C . SER A 1 191 ? -2.129 -0.234 -2.513 1.00 87.31 191 SER A C 1
ATOM 1556 O O . SER A 1 191 ? -2.678 -1.325 -2.369 1.00 87.31 191 SER A O 1
ATOM 1558 N N . GLU A 1 192 ? -2.728 0.916 -2.196 1.00 92.12 192 GLU A N 1
ATOM 1559 C CA . GLU A 1 192 ? -4.098 1.020 -1.689 1.00 92.12 192 GLU A CA 1
ATOM 1560 C C . GLU A 1 192 ? -5.121 0.537 -2.729 1.00 92.12 192 GLU A C 1
ATOM 1562 O O . GLU A 1 192 ? -6.057 -0.168 -2.362 1.00 92.12 192 GLU A O 1
ATOM 1567 N N . ASN A 1 193 ? -4.925 0.824 -4.020 1.00 90.44 193 ASN A N 1
ATOM 1568 C CA . ASN A 1 193 ? -5.811 0.347 -5.086 1.00 90.44 193 ASN A CA 1
ATOM 1569 C C . ASN A 1 193 ? -5.786 -1.180 -5.217 1.00 90.44 193 ASN A C 1
ATOM 1571 O O . ASN A 1 193 ? -6.848 -1.795 -5.237 1.00 90.44 193 ASN A O 1
ATOM 1575 N N . ILE A 1 194 ? -4.601 -1.800 -5.193 1.00 86.19 194 ILE A N 1
ATOM 1576 C CA . ILE A 1 194 ? -4.461 -3.271 -5.197 1.00 86.19 194 ILE A CA 1
ATOM 1577 C C . ILE A 1 194 ? -5.202 -3.893 -4.001 1.00 86.19 194 ILE A C 1
ATOM 1579 O O . ILE A 1 194 ? -5.882 -4.918 -4.118 1.00 86.19 194 ILE A O 1
ATOM 1583 N N . PHE A 1 195 ? -5.089 -3.265 -2.829 1.00 91.94 195 PHE A N 1
ATOM 1584 C CA . PHE A 1 195 ? -5.779 -3.722 -1.628 1.00 91.94 195 PHE A CA 1
ATOM 1585 C C . PHE A 1 195 ? -7.307 -3.577 -1.739 1.00 91.94 195 PHE A C 1
ATOM 1587 O O . PHE A 1 195 ? -8.034 -4.513 -1.408 1.00 91.94 195 PHE A O 1
ATOM 1594 N N . LEU A 1 196 ? -7.802 -2.442 -2.242 1.00 93.56 196 LEU A N 1
ATOM 1595 C CA . LEU A 1 196 ? -9.232 -2.207 -2.459 1.00 93.56 196 LEU A CA 1
ATOM 1596 C C . LEU A 1 196 ? -9.823 -3.178 -3.493 1.00 93.56 196 LEU A C 1
ATOM 1598 O O . LEU A 1 196 ? -10.907 -3.706 -3.258 1.00 93.56 196 LEU A O 1
ATOM 1602 N N . GLU A 1 197 ? -9.103 -3.486 -4.577 1.00 90.81 197 GLU A N 1
ATOM 1603 C CA . GLU A 1 197 ? -9.512 -4.516 -5.547 1.00 90.81 197 GLU A CA 1
ATOM 1604 C C . GLU A 1 197 ? -9.645 -5.880 -4.870 1.00 90.81 197 GLU A C 1
ATOM 1606 O O . GLU A 1 197 ? -10.625 -6.594 -5.076 1.00 90.81 197 GLU A O 1
ATOM 1611 N N . THR A 1 198 ? -8.682 -6.234 -4.014 1.00 88.75 198 THR A N 1
ATOM 1612 C CA . THR A 1 198 ? -8.717 -7.495 -3.264 1.00 88.75 198 THR A CA 1
ATOM 1613 C C . THR A 1 198 ? -9.943 -7.568 -2.353 1.00 88.75 198 THR A C 1
ATOM 1615 O O . THR A 1 198 ? -10.616 -8.599 -2.321 1.00 88.75 198 THR A O 1
ATOM 1618 N N . LEU A 1 199 ? -10.264 -6.482 -1.641 1.00 94.00 199 LEU A N 1
ATOM 1619 C CA . LEU A 1 199 ? -11.457 -6.405 -0.795 1.00 94.00 199 LEU A CA 1
ATOM 1620 C C . LEU A 1 199 ? -12.743 -6.569 -1.603 1.00 94.00 199 LEU A C 1
ATOM 1622 O O . LEU A 1 199 ? -13.584 -7.389 -1.241 1.00 94.00 199 LEU A O 1
ATOM 1626 N N . LEU A 1 200 ? -12.880 -5.823 -2.701 1.00 93.19 200 LEU A N 1
ATOM 1627 C CA . LEU A 1 200 ? -14.072 -5.862 -3.542 1.00 93.19 200 LEU A CA 1
ATOM 1628 C C . LEU A 1 200 ? -14.286 -7.247 -4.166 1.00 93.19 200 LEU A C 1
ATOM 1630 O O . LEU A 1 200 ? -15.407 -7.744 -4.200 1.00 93.19 200 LEU A O 1
ATOM 1634 N N . ASN A 1 201 ? -13.210 -7.893 -4.618 1.00 89.12 201 ASN A N 1
ATOM 1635 C CA . ASN A 1 201 ? -13.295 -9.167 -5.329 1.00 89.12 201 ASN A CA 1
ATOM 1636 C C . ASN A 1 201 ? -13.492 -10.378 -4.406 1.00 89.12 201 ASN A C 1
ATOM 1638 O O . ASN A 1 201 ? -14.056 -11.379 -4.842 1.00 89.12 201 ASN A O 1
ATOM 1642 N N . ARG A 1 202 ? -12.990 -10.334 -3.163 1.00 92.06 202 ARG A N 1
ATOM 1643 C CA . ARG A 1 202 ? -12.951 -11.513 -2.272 1.00 92.06 202 ARG A CA 1
ATOM 1644 C C . ARG A 1 202 ? -13.753 -11.389 -0.984 1.00 92.06 202 ARG A C 1
ATOM 1646 O O . ARG A 1 202 ? -14.046 -12.411 -0.380 1.00 92.06 202 ARG A O 1
ATOM 1653 N N . PHE A 1 203 ? -14.069 -10.172 -0.554 1.00 94.25 203 PHE A N 1
ATOM 1654 C CA . PHE A 1 203 ? -14.662 -9.907 0.759 1.00 94.25 203 PHE A CA 1
ATOM 1655 C C . PHE A 1 203 ? -15.849 -8.939 0.675 1.00 94.25 203 PHE A C 1
ATOM 1657 O O . PHE A 1 203 ? -16.148 -8.258 1.656 1.00 94.25 203 PHE A O 1
ATOM 1664 N N . SER A 1 204 ? -16.509 -8.848 -0.488 1.00 93.94 204 SER A N 1
ATOM 1665 C CA . SER A 1 204 ? -17.626 -7.925 -0.749 1.00 93.94 204 SER A CA 1
ATOM 1666 C C . SER A 1 204 ? -18.807 -8.106 0.206 1.00 93.94 204 SER A C 1
ATOM 1668 O O . SER A 1 204 ? -19.466 -7.133 0.568 1.00 93.94 204 SER A O 1
ATOM 1670 N N . ASP A 1 205 ? -19.031 -9.329 0.682 1.00 92.94 205 ASP A N 1
ATOM 1671 C CA . ASP A 1 205 ? -20.047 -9.690 1.669 1.00 92.94 205 ASP A CA 1
ATOM 1672 C C . ASP A 1 205 ? -19.807 -9.033 3.039 1.00 92.94 205 ASP A C 1
ATOM 1674 O O . ASP A 1 205 ? -20.760 -8.713 3.755 1.00 92.94 205 ASP A O 1
ATOM 1678 N N . LYS A 1 206 ? -18.546 -8.750 3.386 1.00 94.12 206 LYS A N 1
ATOM 1679 C CA . LYS A 1 206 ? -18.142 -8.130 4.658 1.00 94.12 206 LYS A CA 1
ATOM 1680 C C . LYS A 1 206 ? -18.082 -6.602 4.618 1.00 94.12 206 LYS A C 1
ATOM 1682 O O . LYS A 1 206 ? -17.761 -5.992 5.638 1.00 94.12 206 LYS A O 1
ATOM 1687 N N . LEU A 1 207 ? -18.337 -5.966 3.474 1.00 96.44 207 LEU A N 1
ATOM 1688 C CA . LEU A 1 207 ? -18.086 -4.533 3.313 1.00 96.44 207 LEU A CA 1
ATOM 1689 C C . LEU A 1 207 ? -19.256 -3.663 3.786 1.00 96.44 207 LEU A C 1
ATOM 1691 O O . LEU A 1 207 ? -20.423 -3.929 3.495 1.00 96.44 207 LEU A O 1
ATOM 1695 N N . LEU A 1 208 ? -18.912 -2.556 4.442 1.00 96.94 208 LEU A N 1
ATOM 1696 C CA . LEU A 1 208 ? -19.714 -1.338 4.523 1.00 96.94 208 LEU A CA 1
ATOM 1697 C C . LEU A 1 208 ? -18.878 -0.180 3.990 1.00 96.94 208 LEU A C 1
ATOM 1699 O O . LEU A 1 208 ? -17.708 -0.057 4.344 1.00 96.94 208 LEU A O 1
ATOM 1703 N N . VAL A 1 209 ? -19.469 0.691 3.178 1.00 98.00 209 VAL A N 1
ATOM 1704 C CA . VAL A 1 209 ? -18.763 1.853 2.632 1.00 98.00 209 VAL A CA 1
ATOM 1705 C C . VAL A 1 209 ? -19.419 3.136 3.112 1.00 98.00 209 VAL A C 1
ATOM 1707 O O . VAL A 1 209 ? -20.645 3.242 3.147 1.00 98.00 209 VAL A O 1
ATOM 1710 N N . CYS A 1 210 ? -18.600 4.102 3.513 1.00 97.88 210 CYS A N 1
ATOM 1711 C CA . CYS A 1 210 ? -19.063 5.395 3.998 1.00 97.88 210 CYS A CA 1
ATOM 1712 C C . CYS A 1 210 ? -18.057 6.510 3.710 1.00 97.88 210 CYS A C 1
ATOM 1714 O O . CYS A 1 210 ? -16.889 6.236 3.452 1.00 97.88 210 CYS A O 1
ATOM 1716 N N . ASP A 1 211 ? -18.498 7.760 3.790 1.00 97.06 211 ASP A N 1
ATOM 1717 C CA . ASP A 1 211 ? -17.612 8.924 3.762 1.00 97.06 211 ASP A CA 1
ATOM 1718 C C . ASP A 1 211 ? -16.985 9.214 5.144 1.00 97.06 211 ASP A C 1
ATOM 1720 O O . ASP A 1 211 ? -17.289 8.576 6.159 1.00 97.06 211 ASP A O 1
ATOM 1724 N N . SER A 1 212 ? -16.104 10.214 5.221 1.00 95.31 212 SER A N 1
ATOM 1725 C CA . SER A 1 212 ? -15.468 10.639 6.484 1.00 95.31 212 SER A CA 1
ATOM 1726 C C . SER A 1 212 ? -16.439 11.209 7.532 1.00 95.31 212 SER A C 1
ATOM 1728 O O . SER A 1 212 ? -16.081 11.365 8.710 1.00 95.31 212 SER A O 1
ATOM 1730 N N . ASN A 1 213 ? -17.676 11.504 7.129 1.00 95.25 213 ASN A N 1
ATOM 1731 C CA . ASN A 1 213 ? -18.768 11.938 7.992 1.00 95.25 213 ASN A CA 1
ATOM 1732 C C . ASN A 1 213 ? -19.698 10.781 8.375 1.00 95.25 213 ASN A C 1
ATOM 1734 O O . ASN A 1 213 ? -20.724 11.027 9.002 1.00 95.25 213 ASN A O 1
ATOM 1738 N N . GLY A 1 214 ? -19.342 9.537 8.037 1.00 96.38 214 GLY A N 1
ATOM 1739 C CA . GLY A 1 214 ? -20.086 8.334 8.389 1.00 96.38 214 GLY A CA 1
ATOM 1740 C C . GLY A 1 214 ? -21.408 8.168 7.641 1.00 96.38 214 GLY A C 1
ATOM 1741 O O . GLY A 1 214 ? -22.240 7.371 8.080 1.00 96.38 214 GLY A O 1
ATOM 1742 N N . LYS A 1 215 ? -21.618 8.897 6.538 1.00 97.38 215 LYS A N 1
ATOM 1743 C CA . LYS A 1 215 ? -22.748 8.690 5.626 1.00 97.38 215 LYS A CA 1
ATOM 1744 C C . LYS A 1 215 ? -22.452 7.483 4.741 1.00 97.38 215 LYS A C 1
ATOM 1746 O O . LYS A 1 215 ? -21.357 7.396 4.192 1.00 97.38 215 LYS A O 1
ATOM 1751 N N . LEU A 1 216 ? -23.402 6.559 4.603 1.00 97.50 216 LEU A N 1
ATOM 1752 C CA . LEU A 1 216 ? -23.225 5.394 3.731 1.00 97.50 216 LEU A CA 1
ATOM 1753 C C . LEU A 1 216 ? -23.110 5.825 2.264 1.00 97.50 216 LEU A C 1
ATOM 1755 O O . LEU A 1 216 ? -23.734 6.802 1.842 1.00 97.50 216 LEU A O 1
ATOM 1759 N N . GLY A 1 217 ? -22.315 5.088 1.496 1.00 95.31 217 GLY A N 1
ATOM 1760 C CA . GLY A 1 217 ? -22.032 5.416 0.104 1.00 95.31 217 GLY A CA 1
ATOM 1761 C C . GLY A 1 217 ? -21.579 4.217 -0.717 1.00 95.31 217 GLY A C 1
ATOM 1762 O O . GLY A 1 217 ? -21.754 3.064 -0.324 1.00 95.31 217 GLY A O 1
ATOM 1763 N N . GLU A 1 218 ? -20.999 4.514 -1.874 1.00 94.38 218 GLU A N 1
ATOM 1764 C CA 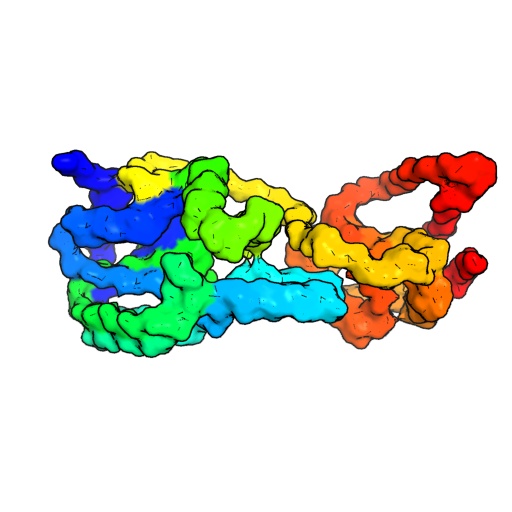. GLU A 1 218 ? -20.533 3.523 -2.840 1.00 94.38 218 GLU A CA 1
ATOM 1765 C C . GLU A 1 218 ? -19.048 3.208 -2.657 1.00 94.38 218 GLU A C 1
ATOM 1767 O O . GLU A 1 218 ? -18.278 4.029 -2.145 1.00 94.38 218 GLU A O 1
ATOM 1772 N N . PHE A 1 219 ? -18.649 2.011 -3.097 1.00 95.19 219 PHE A N 1
ATOM 1773 C CA . PHE A 1 219 ? -17.251 1.586 -3.108 1.00 95.19 219 PHE A CA 1
ATOM 1774 C C . PHE A 1 219 ? -16.400 2.550 -3.961 1.00 95.19 219 PHE A C 1
ATOM 1776 O O . PHE A 1 219 ? -16.876 3.000 -5.003 1.00 95.19 219 PHE A O 1
ATOM 1783 N N . PRO A 1 220 ? -15.170 2.903 -3.537 1.00 91.56 220 PRO A N 1
ATOM 1784 C CA . PRO A 1 220 ? -14.324 3.832 -4.283 1.00 91.56 220 PRO A CA 1
ATOM 1785 C C . PRO A 1 220 ? -14.064 3.355 -5.711 1.00 91.56 220 PRO A C 1
ATOM 1787 O O . PRO A 1 220 ? -13.774 2.180 -5.939 1.00 91.56 220 PRO A O 1
ATOM 1790 N N . GLU A 1 221 ? -14.084 4.289 -6.662 1.00 88.69 221 GLU A N 1
ATOM 1791 C CA . GLU A 1 221 ? -13.605 4.021 -8.013 1.00 88.69 221 GLU A CA 1
ATOM 1792 C C . GLU A 1 221 ? -12.098 3.731 -7.973 1.00 88.69 221 GLU A C 1
ATOM 1794 O O . GLU A 1 221 ? -11.292 4.526 -7.475 1.00 88.69 221 GLU A O 1
ATOM 1799 N N . ILE A 1 222 ? -11.707 2.572 -8.496 1.00 84.94 222 ILE A N 1
ATOM 1800 C CA . ILE A 1 222 ? -10.314 2.140 -8.491 1.00 84.94 222 ILE A CA 1
ATOM 1801 C C . ILE A 1 222 ? -9.674 2.523 -9.821 1.00 84.94 222 ILE A C 1
ATOM 1803 O O . ILE A 1 222 ? -9.762 1.809 -10.819 1.00 84.94 222 ILE A O 1
ATOM 1807 N N . GLN A 1 223 ? -8.996 3.666 -9.832 1.00 71.88 223 GLN A N 1
ATOM 1808 C CA . GLN A 1 223 ? -8.209 4.079 -10.988 1.00 71.88 223 GLN A CA 1
ATOM 1809 C C . GLN A 1 223 ? -6.924 3.251 -11.088 1.00 71.88 223 GLN A C 1
ATOM 1811 O O . GLN A 1 223 ? -6.163 3.134 -10.125 1.00 71.88 223 GLN A O 1
ATOM 1816 N N . ARG A 1 224 ? -6.629 2.707 -12.270 1.00 62.34 224 ARG A N 1
ATOM 1817 C CA . ARG A 1 224 ? -5.342 2.045 -12.507 1.00 62.34 224 ARG A CA 1
ATOM 1818 C C . ARG A 1 224 ? -4.231 3.088 -12.502 1.00 62.34 224 ARG A C 1
ATOM 1820 O O . ARG A 1 224 ? -4.105 3.877 -13.435 1.00 62.34 224 ARG A O 1
ATOM 1827 N N . VAL A 1 225 ? -3.405 3.074 -11.461 1.00 61.25 225 VAL A N 1
ATOM 1828 C CA . VAL A 1 225 ? -2.169 3.859 -11.428 1.00 61.25 225 VAL A CA 1
ATOM 1829 C C . VAL A 1 225 ? -1.139 3.104 -12.267 1.00 61.25 225 VAL A C 1
ATOM 1831 O O . VAL A 1 225 ? -0.477 2.195 -11.776 1.00 61.25 225 VAL A O 1
ATOM 1834 N N . SER A 1 226 ? -1.046 3.443 -13.554 1.00 49.84 226 SER A N 1
ATOM 1835 C CA . SER A 1 226 ? -0.079 2.852 -14.496 1.00 49.84 226 SER A CA 1
ATOM 1836 C C . SER A 1 226 ? 1.331 3.428 -14.350 1.00 49.84 226 SER A C 1
ATOM 1838 O O . SER A 1 226 ? 2.282 2.898 -14.918 1.00 49.84 226 SER A O 1
ATOM 1840 N N . GLN A 1 227 ? 1.477 4.521 -13.597 1.00 54.59 227 GLN A N 1
ATOM 1841 C CA . GLN A 1 227 ? 2.740 5.225 -13.420 1.00 54.59 227 GLN A CA 1
ATOM 1842 C C . GLN A 1 227 ? 3.015 5.440 -11.938 1.00 54.59 227 GLN A C 1
ATOM 1844 O O . GLN A 1 227 ? 2.324 6.186 -11.245 1.00 54.59 227 GLN A O 1
ATOM 1849 N N . ILE A 1 228 ? 4.055 4.775 -11.459 1.00 62.12 228 ILE A N 1
ATOM 1850 C CA . ILE A 1 228 ? 4.614 5.013 -10.138 1.00 62.12 228 ILE A CA 1
ATOM 1851 C C . ILE A 1 228 ? 5.608 6.171 -10.261 1.00 62.12 228 ILE A C 1
ATOM 1853 O O . ILE A 1 228 ? 6.456 6.138 -11.156 1.00 62.12 228 ILE A O 1
ATOM 1857 N N . PRO A 1 229 ? 5.549 7.185 -9.380 1.00 57.03 229 PRO A N 1
ATOM 1858 C CA . PRO A 1 229 ? 6.506 8.277 -9.421 1.00 57.03 229 PRO A CA 1
ATOM 1859 C C . PRO A 1 229 ? 7.906 7.727 -9.152 1.00 57.03 229 PRO A C 1
ATOM 1861 O O . PRO A 1 229 ? 8.175 7.151 -8.099 1.00 57.03 229 PRO A O 1
ATOM 1864 N N . VAL A 1 230 ? 8.807 7.932 -10.102 1.00 55.56 230 VAL A N 1
ATOM 1865 C CA . VAL A 1 230 ? 10.242 7.835 -9.854 1.00 55.56 230 VAL A CA 1
ATOM 1866 C C . VAL A 1 230 ? 10.714 9.164 -9.256 1.00 55.56 230 VAL A C 1
ATOM 1868 O O . VAL A 1 230 ? 10.213 10.216 -9.669 1.00 55.56 230 VAL A O 1
ATOM 1871 N N . PRO A 1 231 ? 11.626 9.173 -8.267 1.00 53.28 231 PRO A N 1
ATOM 1872 C CA . PRO A 1 231 ? 12.184 10.414 -7.750 1.00 53.28 231 PRO A CA 1
ATOM 1873 C C . PRO A 1 231 ? 12.791 11.235 -8.896 1.00 53.28 231 PRO A C 1
ATOM 1875 O O . PRO A 1 231 ? 13.796 10.851 -9.483 1.00 53.28 231 PRO A O 1
ATOM 1878 N N . ILE A 1 232 ? 12.176 12.380 -9.214 1.00 43.75 232 ILE A N 1
ATOM 1879 C CA . ILE A 1 232 ? 12.655 13.323 -10.246 1.00 43.75 232 ILE A CA 1
ATOM 1880 C C . ILE A 1 232 ? 14.008 13.936 -9.832 1.00 43.75 232 ILE A C 1
ATOM 1882 O O . ILE A 1 232 ? 14.783 14.428 -10.649 1.00 43.75 232 ILE A O 1
ATOM 1886 N N . THR A 1 233 ? 14.313 13.895 -8.537 1.00 41.50 233 THR A N 1
ATOM 1887 C CA . THR A 1 233 ? 15.470 14.537 -7.924 1.00 41.50 233 THR A CA 1
ATOM 1888 C C . THR A 1 233 ? 16.630 13.568 -7.800 1.00 41.50 233 THR A C 1
ATOM 1890 O O . THR A 1 233 ? 16.922 13.052 -6.727 1.00 41.50 233 THR A O 1
ATOM 1893 N N . GLU A 1 234 ? 17.234 13.298 -8.941 1.00 43.75 234 GLU A N 1
ATOM 1894 C CA . GLU A 1 234 ? 18.669 13.164 -9.162 1.00 43.75 234 GLU A CA 1
ATOM 1895 C C . GLU A 1 234 ? 18.755 12.590 -10.562 1.00 43.75 234 GLU A C 1
ATOM 1897 O O . GLU A 1 234 ? 18.613 11.385 -10.771 1.00 43.75 234 GLU A O 1
ATOM 1902 N N . VAL A 1 235 ? 18.972 13.470 -11.542 1.00 43.75 235 VAL A N 1
ATOM 1903 C CA . VAL A 1 235 ? 19.675 13.055 -12.751 1.00 43.75 235 VAL A CA 1
ATOM 1904 C C . VAL A 1 235 ? 21.004 12.535 -12.227 1.00 43.75 235 VAL A C 1
ATOM 1906 O O . VAL A 1 235 ? 21.932 13.305 -11.996 1.00 43.75 235 VAL A O 1
ATOM 1909 N N . SER A 1 236 ? 21.052 11.246 -11.900 1.00 43.91 236 SER A N 1
ATOM 1910 C CA . SER A 1 236 ? 22.291 10.584 -11.559 1.00 43.91 236 SER A CA 1
ATOM 1911 C C . SER A 1 236 ? 23.240 10.918 -12.705 1.00 43.91 236 SER A C 1
ATOM 1913 O O . SER A 1 236 ? 22.839 10.864 -13.874 1.00 43.91 236 SER A O 1
ATOM 1915 N N . ASP A 1 237 ? 24.478 11.313 -12.395 1.00 48.84 237 ASP A N 1
ATOM 1916 C CA . ASP A 1 237 ? 25.497 11.648 -13.405 1.00 48.84 237 ASP A CA 1
ATOM 1917 C C . ASP A 1 237 ? 25.649 10.556 -14.485 1.00 48.84 237 ASP A C 1
ATOM 1919 O O . ASP A 1 237 ? 26.212 10.804 -15.548 1.00 48.84 237 ASP A O 1
ATOM 1923 N N . VAL A 1 238 ? 25.095 9.364 -14.234 1.00 50.28 238 VAL A N 1
ATOM 1924 C CA . VAL A 1 238 ? 24.771 8.312 -15.202 1.00 50.28 238 VAL A CA 1
ATOM 1925 C C . VAL A 1 238 ? 24.212 8.876 -16.515 1.00 50.28 238 VAL A C 1
ATOM 1927 O O . VAL A 1 238 ? 24.812 8.637 -17.556 1.00 50.28 238 VAL A O 1
ATOM 1930 N N . HIS A 1 239 ? 23.150 9.693 -16.501 1.00 51.97 239 HIS A N 1
ATOM 1931 C CA . HIS A 1 239 ? 22.520 10.179 -17.742 1.00 51.97 239 HIS A CA 1
ATOM 1932 C C . HIS A 1 239 ? 23.416 11.141 -18.535 1.00 51.97 239 HIS A C 1
ATOM 1934 O O . HIS A 1 239 ? 23.309 11.215 -19.755 1.00 51.97 239 HIS A O 1
ATOM 1940 N N . ARG A 1 240 ? 24.333 11.856 -17.866 1.00 51.94 240 ARG A N 1
ATOM 1941 C CA . ARG A 1 240 ? 25.324 12.725 -18.528 1.00 51.94 240 ARG A CA 1
ATOM 1942 C C . ARG A 1 240 ? 26.486 11.947 -19.152 1.00 51.94 240 ARG A C 1
ATOM 1944 O O . ARG A 1 240 ? 27.239 12.529 -19.925 1.00 51.94 240 ARG A O 1
ATOM 1951 N N . ARG A 1 241 ? 26.647 10.663 -18.815 1.00 60.81 241 ARG A N 1
ATOM 1952 C CA . ARG A 1 241 ? 27.720 9.785 -19.312 1.00 60.81 241 ARG A CA 1
ATOM 1953 C C . ARG A 1 241 ? 27.238 8.753 -20.332 1.00 60.81 241 ARG A C 1
ATOM 1955 O O . ARG A 1 241 ? 28.071 8.060 -20.910 1.00 60.81 241 ARG A O 1
ATOM 1962 N N . CYS A 1 242 ? 25.928 8.626 -20.544 1.00 68.69 242 CYS A N 1
ATOM 1963 C CA . CYS A 1 242 ? 25.383 7.659 -21.489 1.00 68.69 242 CYS A CA 1
ATOM 1964 C C . CYS A 1 242 ? 25.606 8.106 -22.938 1.00 68.69 242 CYS A C 1
ATOM 1966 O O . CYS A 1 242 ? 25.332 9.249 -23.299 1.00 68.69 242 CYS A O 1
ATOM 1968 N N . LYS A 1 243 ? 26.051 7.174 -23.784 1.00 86.31 243 LYS A N 1
ATOM 1969 C CA . LYS A 1 243 ? 26.262 7.399 -25.222 1.00 86.31 243 LYS A CA 1
ATOM 1970 C C . LYS A 1 243 ? 24.945 7.553 -25.991 1.00 86.31 243 LYS A C 1
ATOM 1972 O O . LYS A 1 243 ? 24.891 8.217 -27.020 1.00 86.31 243 LYS A O 1
ATOM 1977 N N . GLY A 1 244 ? 23.882 6.935 -25.489 1.00 88.88 244 GLY A N 1
ATOM 1978 C CA . GLY A 1 244 ? 22.547 6.969 -26.070 1.00 88.88 244 GLY A CA 1
ATOM 1979 C C . GLY A 1 244 ? 21.603 6.028 -25.331 1.00 88.88 244 GLY A C 1
ATOM 1980 O O . GLY A 1 244 ? 21.996 5.376 -24.361 1.00 88.88 244 GLY A O 1
ATOM 1981 N N . THR A 1 245 ? 20.364 5.947 -25.809 1.00 91.38 245 THR A N 1
ATOM 1982 C CA . THR A 1 245 ? 19.339 5.040 -25.276 1.00 91.38 245 THR A CA 1
ATOM 1983 C C . THR A 1 245 ? 18.992 3.986 -26.317 1.00 91.38 245 THR A C 1
ATOM 1985 O O . THR A 1 245 ? 18.806 4.321 -27.485 1.00 91.38 245 THR A O 1
ATOM 1988 N N . ILE A 1 246 ? 18.887 2.725 -25.901 1.00 93.94 246 ILE A N 1
ATOM 1989 C CA . ILE A 1 246 ? 18.417 1.631 -26.752 1.00 93.94 246 ILE A CA 1
ATOM 1990 C C . ILE A 1 246 ? 17.078 1.150 -26.203 1.00 93.94 246 ILE A C 1
ATOM 1992 O O . ILE A 1 246 ? 17.000 0.626 -25.091 1.00 93.94 246 ILE A O 1
ATOM 1996 N N . PHE A 1 247 ? 16.033 1.310 -27.011 1.00 94.50 247 PHE A N 1
ATOM 1997 C CA . PHE A 1 247 ? 14.731 0.704 -26.766 1.00 94.50 247 PHE A CA 1
ATOM 1998 C C . PHE A 1 247 ? 14.718 -0.698 -27.367 1.00 94.50 247 PHE A C 1
ATOM 2000 O O . PHE A 1 247 ? 14.945 -0.860 -28.566 1.00 94.50 247 PHE A O 1
ATOM 2007 N N . ILE A 1 248 ? 14.466 -1.707 -26.540 1.00 95.06 248 ILE A N 1
ATOM 2008 C CA . ILE A 1 248 ? 14.484 -3.109 -26.955 1.00 95.06 248 ILE A CA 1
ATOM 2009 C C . ILE A 1 248 ? 13.148 -3.740 -26.588 1.00 95.06 248 ILE A C 1
ATOM 2011 O O . ILE A 1 248 ? 12.692 -3.645 -25.448 1.00 95.06 248 ILE A O 1
ATOM 2015 N N . ASP A 1 249 ? 12.490 -4.371 -27.552 1.00 94.94 249 ASP A N 1
ATOM 2016 C CA . ASP A 1 249 ? 11.315 -5.185 -27.260 1.00 94.94 249 ASP A CA 1
ATOM 2017 C C . ASP A 1 249 ? 11.730 -6.445 -26.484 1.00 94.94 249 ASP A C 1
ATOM 2019 O O . ASP A 1 249 ? 12.813 -6.985 -26.698 1.00 94.94 249 ASP A O 1
ATOM 2023 N N . LEU A 1 250 ? 10.918 -6.900 -25.535 1.00 94.06 250 LEU A N 1
ATOM 2024 C CA . LEU A 1 250 ? 11.255 -8.077 -24.735 1.00 94.06 250 LEU A CA 1
ATOM 2025 C C . LEU A 1 250 ? 10.900 -9.366 -25.492 1.00 94.06 250 LEU A C 1
ATOM 2027 O O . LEU A 1 250 ? 11.776 -10.170 -25.831 1.00 94.06 250 LEU A O 1
ATOM 2031 N N . ASP A 1 251 ? 9.608 -9.551 -25.752 1.00 93.44 251 ASP A N 1
ATOM 2032 C CA . ASP A 1 251 ? 9.017 -10.785 -26.262 1.00 93.44 251 ASP A CA 1
ATOM 2033 C C . ASP A 1 251 ? 9.225 -10.937 -27.774 1.00 93.44 251 ASP A C 1
ATOM 2035 O O . ASP A 1 251 ? 8.713 -10.172 -28.582 1.00 93.44 251 ASP A O 1
ATOM 2039 N N . GLY A 1 252 ? 9.948 -11.977 -28.181 1.00 93.75 252 GLY A N 1
ATOM 2040 C CA . GLY A 1 252 ? 10.300 -12.225 -29.579 1.00 93.75 252 GLY A CA 1
ATOM 2041 C C . GLY A 1 252 ? 11.571 -11.524 -30.048 1.00 93.75 252 GLY A C 1
ATOM 2042 O O . GLY A 1 252 ? 11.913 -11.637 -31.224 1.00 93.75 252 GLY A O 1
ATOM 2043 N N . THR A 1 253 ? 12.271 -10.827 -29.151 1.00 96.75 253 THR A N 1
ATOM 2044 C CA . THR A 1 253 ? 13.521 -10.111 -29.455 1.00 96.75 253 THR A CA 1
ATOM 2045 C C . THR A 1 253 ? 14.648 -10.502 -28.502 1.00 96.75 253 THR A C 1
ATOM 2047 O O . THR A 1 253 ? 15.746 -10.810 -28.961 1.00 96.75 253 THR A O 1
ATOM 2050 N N . LEU A 1 254 ? 14.393 -10.547 -27.189 1.00 96.31 254 LEU A N 1
ATOM 2051 C CA . LEU A 1 254 ? 15.373 -10.997 -26.185 1.00 96.31 254 LEU A CA 1
ATOM 2052 C C . LEU A 1 254 ? 15.053 -12.379 -25.635 1.00 96.31 254 LEU A C 1
ATOM 2054 O O . LEU A 1 254 ? 15.956 -13.180 -25.379 1.00 96.31 254 LEU A O 1
ATOM 2058 N N . ILE A 1 255 ? 13.763 -12.648 -25.471 1.00 95.25 255 ILE A N 1
ATOM 2059 C CA . ILE A 1 255 ? 13.223 -13.935 -25.057 1.00 95.25 255 ILE A CA 1
ATOM 2060 C C . ILE A 1 255 ? 12.287 -14.450 -26.143 1.00 95.25 255 ILE A C 1
ATOM 2062 O O . ILE A 1 255 ? 11.742 -13.666 -26.920 1.00 95.25 255 ILE A O 1
ATOM 2066 N N . LYS A 1 256 ? 12.086 -15.762 -26.194 1.00 95.44 256 LYS A N 1
ATOM 2067 C CA . LYS A 1 256 ? 11.175 -16.385 -27.146 1.00 95.44 256 LYS A CA 1
ATOM 2068 C C . LYS A 1 256 ? 9.749 -15.879 -26.932 1.00 95.44 256 LYS A C 1
ATOM 2070 O O . LYS A 1 256 ? 9.261 -15.847 -25.802 1.00 95.44 256 LYS A O 1
ATOM 2075 N N . HIS A 1 257 ? 9.076 -15.500 -28.011 1.00 93.62 257 HIS A N 1
ATOM 2076 C CA . HIS A 1 257 ? 7.694 -15.048 -27.957 1.00 93.62 257 HIS A CA 1
ATOM 2077 C C . HIS A 1 257 ? 6.752 -16.210 -27.612 1.00 93.62 257 HIS A C 1
ATOM 2079 O O . HIS A 1 257 ? 6.672 -17.206 -28.335 1.00 93.62 257 HIS A O 1
ATOM 2085 N N . VAL A 1 258 ? 5.954 -16.034 -26.559 1.00 89.31 258 VAL A N 1
ATOM 2086 C CA . VAL A 1 258 ? 4.885 -16.962 -26.168 1.00 89.31 258 VAL A CA 1
ATOM 2087 C C . VAL A 1 258 ? 3.541 -16.230 -26.277 1.00 89.31 258 VAL A C 1
ATOM 2089 O O . VAL A 1 258 ? 3.399 -15.168 -25.675 1.00 89.31 258 VAL A O 1
ATOM 2092 N N . PRO A 1 259 ? 2.544 -16.754 -27.022 1.00 84.44 259 PRO A N 1
ATOM 2093 C CA . PRO A 1 259 ? 1.249 -16.083 -27.187 1.00 84.44 259 PRO A CA 1
ATOM 2094 C C . PRO A 1 259 ? 0.502 -15.829 -25.872 1.00 84.44 259 PRO A C 1
ATOM 2096 O O . PRO A 1 259 ? -0.174 -14.815 -25.731 1.00 84.44 259 PRO A O 1
ATOM 2099 N N . VAL A 1 260 ? 0.626 -16.755 -24.918 1.00 83.44 260 VAL A N 1
ATOM 2100 C CA . VAL A 1 260 ? 0.040 -16.652 -23.578 1.00 83.44 260 VAL A CA 1
ATOM 2101 C C . VAL A 1 260 ? 1.161 -16.858 -22.560 1.00 83.44 260 VAL A C 1
ATOM 2103 O O . VAL A 1 260 ? 1.465 -18.002 -22.219 1.00 83.44 260 VAL A O 1
ATOM 2106 N N . PRO A 1 261 ? 1.829 -15.777 -22.131 1.00 78.19 261 PRO A N 1
ATOM 2107 C CA . PRO A 1 261 ? 2.970 -15.886 -21.241 1.00 78.19 261 PRO A CA 1
ATOM 2108 C C . PRO A 1 261 ? 2.561 -16.244 -19.808 1.00 78.19 261 PRO A C 1
ATOM 2110 O O . PRO A 1 261 ? 1.497 -15.832 -19.334 1.00 78.19 261 PRO A O 1
ATOM 2113 N N . SER A 1 262 ? 3.430 -16.968 -19.099 1.00 76.88 262 SER A N 1
ATOM 2114 C CA . SER A 1 262 ? 3.218 -17.279 -17.680 1.00 76.88 262 SER A CA 1
ATOM 2115 C C . SER A 1 262 ? 3.343 -16.028 -16.798 1.00 76.88 262 SER A C 1
ATOM 2117 O O . SER A 1 262 ? 4.059 -15.078 -17.128 1.00 76.88 262 SER A O 1
ATOM 2119 N N . GLU A 1 263 ? 2.663 -16.025 -15.648 1.00 67.69 263 GLU A N 1
ATOM 2120 C CA . GLU A 1 263 ? 2.742 -14.912 -14.686 1.00 67.69 263 GLU A CA 1
ATOM 2121 C C . GLU A 1 263 ? 4.046 -14.927 -13.875 1.00 67.69 263 GLU A C 1
ATOM 2123 O O . GLU A 1 263 ? 4.543 -13.885 -13.454 1.00 67.69 263 GLU A O 1
ATOM 2128 N N . THR A 1 264 ? 4.610 -16.116 -13.663 1.00 67.19 264 THR A N 1
ATOM 2129 C CA . THR A 1 264 ? 5.820 -16.355 -12.867 1.00 67.19 264 THR A CA 1
ATOM 2130 C C . THR A 1 264 ? 7.105 -16.221 -13.682 1.00 67.19 264 THR A C 1
ATOM 2132 O O . THR A 1 264 ? 8.173 -16.021 -13.107 1.00 67.19 264 THR A O 1
ATOM 2135 N N . GLY A 1 265 ? 7.015 -16.277 -15.015 1.00 69.62 265 GLY A N 1
ATOM 2136 C CA . GLY A 1 265 ? 8.165 -16.263 -15.919 1.00 69.62 265 GLY A CA 1
ATOM 2137 C C . GLY A 1 265 ? 8.814 -17.636 -16.123 1.00 69.62 265 GLY A C 1
ATOM 2138 O O . GLY A 1 265 ? 9.925 -17.712 -16.644 1.00 69.62 265 GLY A O 1
ATOM 2139 N N . ASP A 1 266 ? 8.155 -18.727 -15.732 1.00 79.62 266 ASP A N 1
ATOM 2140 C CA . ASP A 1 266 ? 8.693 -20.090 -15.871 1.00 79.62 266 ASP A CA 1
ATOM 2141 C C . ASP A 1 266 ? 8.855 -20.527 -17.336 1.00 79.62 266 ASP A C 1
ATOM 2143 O O . ASP A 1 266 ? 9.666 -21.395 -17.653 1.00 79.62 266 ASP A O 1
ATOM 2147 N N . ASP A 1 267 ? 8.123 -19.880 -18.241 1.00 83.19 267 ASP A N 1
ATOM 2148 C CA . ASP A 1 267 ? 8.166 -20.072 -19.691 1.00 83.19 267 ASP A CA 1
ATOM 2149 C C . ASP A 1 267 ? 9.286 -19.282 -20.392 1.00 83.19 267 ASP A C 1
ATOM 2151 O O . ASP A 1 267 ? 9.463 -19.405 -21.606 1.00 83.19 267 ASP A O 1
ATOM 2155 N N . ILE A 1 268 ? 10.048 -18.464 -19.657 1.00 89.69 268 ILE A N 1
ATOM 2156 C CA . ILE A 1 268 ? 11.066 -17.588 -20.240 1.00 89.69 268 ILE A CA 1
ATOM 2157 C C . ILE A 1 268 ? 12.233 -18.409 -20.791 1.00 89.69 268 ILE A C 1
ATOM 2159 O O . ILE A 1 268 ? 13.001 -19.027 -20.052 1.00 89.69 268 ILE A O 1
ATOM 2163 N N . GLN A 1 269 ? 12.405 -18.324 -22.109 1.00 93.62 269 GLN A N 1
ATOM 2164 C CA . GLN A 1 269 ? 13.550 -18.857 -22.840 1.00 93.62 269 GLN A CA 1
ATOM 2165 C C . GLN A 1 269 ? 14.314 -17.698 -23.477 1.00 93.62 269 GLN A C 1
ATOM 2167 O O . GLN A 1 269 ? 13.774 -16.998 -24.330 1.00 93.62 269 GLN A O 1
ATOM 2172 N N . VAL A 1 270 ? 15.559 -17.481 -23.057 1.00 95.00 270 VAL A N 1
ATOM 2173 C CA . VAL A 1 270 ? 16.415 -16.411 -23.589 1.00 95.00 270 VAL A CA 1
ATOM 2174 C C . VAL A 1 270 ? 16.928 -16.809 -24.971 1.00 95.00 270 VAL A C 1
ATOM 2176 O O . VAL A 1 270 ? 17.363 -17.943 -25.169 1.00 95.00 270 VAL A O 1
ATOM 2179 N N . LEU A 1 271 ? 16.857 -15.885 -25.929 1.00 96.44 271 LEU A N 1
ATOM 2180 C CA . LEU A 1 271 ? 17.371 -16.092 -27.284 1.00 96.44 271 LEU A CA 1
ATOM 2181 C C . LEU A 1 271 ? 18.907 -16.023 -27.304 1.00 96.44 271 LEU A C 1
ATOM 2183 O O . LEU A 1 271 ? 19.523 -15.335 -26.488 1.00 96.44 271 LEU A O 1
ATOM 2187 N N . ASP A 1 272 ? 19.530 -16.745 -28.240 1.00 94.94 272 ASP A N 1
ATOM 2188 C CA . ASP A 1 272 ? 20.993 -16.860 -28.329 1.00 94.94 272 ASP A CA 1
ATOM 2189 C C . ASP A 1 272 ? 21.675 -15.488 -28.480 1.00 94.94 272 ASP A C 1
ATOM 2191 O O . ASP A 1 272 ? 21.262 -14.639 -29.274 1.00 94.94 272 ASP A O 1
ATOM 2195 N N . GLY A 1 273 ? 22.748 -15.276 -27.716 1.00 92.56 273 GLY A N 1
ATOM 2196 C CA . GLY A 1 273 ? 23.543 -14.048 -27.721 1.00 92.56 273 GLY A CA 1
ATOM 2197 C C . GLY A 1 273 ? 22.894 -12.832 -27.053 1.00 92.56 273 GLY A C 1
ATOM 2198 O O . GLY A 1 273 ? 23.500 -11.762 -27.057 1.00 92.56 273 GLY A O 1
ATOM 2199 N N . THR A 1 274 ? 21.678 -12.947 -26.503 1.00 95.50 274 THR A N 1
ATOM 2200 C CA . THR A 1 274 ? 20.985 -11.827 -25.842 1.00 95.50 274 THR A CA 1
ATOM 2201 C C . THR A 1 274 ? 21.793 -11.272 -24.674 1.00 95.50 274 THR A C 1
ATOM 2203 O O . THR A 1 274 ? 21.991 -10.062 -24.582 1.00 95.50 274 THR A O 1
ATOM 2206 N N . ARG A 1 275 ? 22.271 -12.143 -23.780 1.00 92.81 275 ARG A N 1
ATOM 2207 C CA . ARG A 1 275 ? 22.957 -11.721 -22.554 1.00 92.81 275 ARG A CA 1
ATOM 2208 C C . ARG A 1 275 ? 24.252 -10.984 -22.875 1.00 92.81 275 ARG A C 1
ATOM 2210 O O . ARG A 1 275 ? 24.462 -9.873 -22.397 1.00 92.81 275 ARG A O 1
ATOM 2217 N N . GLU A 1 276 ? 25.081 -11.586 -23.719 1.00 94.62 276 GLU A N 1
ATOM 2218 C CA . GLU A 1 276 ? 26.370 -11.044 -24.142 1.00 94.62 276 GLU A CA 1
ATOM 2219 C C . GLU A 1 276 ? 26.183 -9.689 -24.826 1.00 94.62 276 GLU A C 1
ATOM 2221 O O . GLU A 1 276 ? 26.959 -8.760 -24.606 1.00 94.62 276 GLU A O 1
ATOM 2226 N N . LYS A 1 277 ? 25.120 -9.554 -25.626 1.00 96.00 277 LYS A N 1
ATOM 2227 C CA . LYS A 1 277 ? 24.830 -8.319 -26.347 1.00 96.00 277 LYS A CA 1
ATOM 2228 C C . LYS A 1 277 ? 24.331 -7.201 -25.431 1.00 96.00 277 LYS A C 1
ATOM 2230 O O . LYS A 1 277 ? 24.773 -6.064 -25.586 1.00 96.00 277 LYS A O 1
ATOM 2235 N N . LEU A 1 278 ? 23.463 -7.501 -24.462 1.00 94.12 278 LEU A N 1
ATOM 2236 C CA . LEU A 1 278 ? 23.050 -6.519 -23.451 1.00 94.12 278 LEU A CA 1
ATOM 2237 C C . LEU A 1 278 ? 24.253 -6.046 -22.627 1.00 94.12 278 LEU A C 1
ATOM 2239 O O . LEU A 1 278 ? 24.428 -4.845 -22.433 1.00 94.12 278 LEU A O 1
ATOM 2243 N N . GLU A 1 279 ? 25.122 -6.969 -22.209 1.00 90.50 279 GLU A N 1
ATOM 2244 C CA . GLU A 1 279 ? 26.353 -6.636 -21.491 1.00 90.50 279 GLU A CA 1
ATOM 2245 C C . GLU A 1 279 ? 27.292 -5.763 -22.341 1.00 90.50 279 GLU A C 1
ATOM 2247 O O . GLU A 1 279 ? 27.821 -4.765 -21.847 1.00 90.50 279 GLU A O 1
ATOM 2252 N N . GLU A 1 280 ? 27.465 -6.083 -23.628 1.00 94.19 280 GLU A N 1
ATOM 2253 C CA . GLU A 1 280 ? 28.222 -5.256 -24.575 1.00 94.19 280 GLU A CA 1
ATOM 2254 C C . GLU A 1 280 ? 27.656 -3.831 -24.648 1.00 94.19 280 GLU A C 1
ATOM 2256 O O . GLU A 1 280 ? 28.411 -2.862 -24.541 1.00 94.19 280 GLU A O 1
ATOM 2261 N N . PHE A 1 281 ? 26.337 -3.684 -24.804 1.00 94.06 281 PHE A N 1
ATOM 2262 C CA . PHE A 1 281 ? 25.701 -2.370 -24.880 1.00 94.06 281 PHE A CA 1
ATOM 2263 C C . PHE A 1 281 ? 25.885 -1.566 -23.590 1.00 94.06 281 PHE A C 1
ATOM 2265 O O . PHE A 1 281 ? 26.249 -0.390 -23.651 1.00 94.06 281 PHE A O 1
ATOM 2272 N N . ARG A 1 282 ? 25.728 -2.195 -22.420 1.00 88.19 282 ARG A N 1
ATOM 2273 C CA . ARG A 1 282 ? 25.988 -1.533 -21.131 1.00 88.19 282 ARG A CA 1
ATOM 2274 C C . ARG A 1 282 ? 27.444 -1.089 -21.009 1.00 88.19 282 ARG A C 1
ATOM 2276 O O . ARG A 1 282 ? 27.698 0.058 -20.654 1.00 88.19 282 ARG A O 1
ATOM 2283 N N . LYS A 1 283 ? 28.408 -1.953 -21.356 1.00 87.31 283 LYS A N 1
ATOM 2284 C CA . LYS A 1 283 ? 29.850 -1.623 -21.330 1.00 87.31 283 LYS A CA 1
ATOM 2285 C C . LYS A 1 283 ? 30.208 -0.463 -22.258 1.00 87.31 283 LYS A C 1
ATOM 2287 O O . LYS A 1 283 ? 31.097 0.318 -21.934 1.00 87.31 283 LYS A O 1
ATOM 2292 N N . LYS A 1 284 ? 29.501 -0.323 -23.381 1.00 90.31 284 LYS A N 1
ATOM 2293 C CA . LYS A 1 284 ? 29.617 0.820 -24.304 1.00 90.31 284 LYS A CA 1
ATOM 2294 C C . LYS A 1 284 ? 28.928 2.098 -23.801 1.00 90.31 284 LYS A C 1
ATOM 2296 O O . LYS A 1 284 ? 29.006 3.128 -24.467 1.00 90.31 284 LYS A O 1
ATOM 2301 N N . GLY A 1 285 ? 28.272 2.051 -22.643 1.00 87.06 285 GLY A N 1
ATOM 2302 C CA . GLY A 1 285 ? 27.626 3.201 -22.016 1.00 87.06 285 GLY A CA 1
ATOM 2303 C C . GLY A 1 285 ? 26.224 3.501 -22.546 1.00 87.06 285 GLY A C 1
ATOM 2304 O O . GLY A 1 285 ? 25.781 4.644 -22.438 1.00 87.06 285 GLY A O 1
ATOM 2305 N N . TYR A 1 286 ? 25.521 2.530 -23.133 1.00 91.06 286 TYR A N 1
ATOM 2306 C CA . TYR A 1 286 ? 24.117 2.716 -23.510 1.00 91.06 286 TYR A CA 1
ATOM 2307 C C . TYR A 1 286 ? 23.181 2.518 -22.319 1.00 91.06 286 TYR A C 1
ATOM 2309 O O . TYR A 1 286 ? 23.379 1.617 -21.505 1.00 91.06 286 TYR A O 1
ATOM 2317 N N . TYR A 1 287 ? 22.134 3.340 -22.269 1.00 86.31 287 TYR A N 1
ATOM 2318 C CA . TYR A 1 287 ? 21.004 3.177 -21.361 1.00 86.31 287 TYR A CA 1
ATOM 2319 C C . TYR A 1 287 ? 19.965 2.251 -22.003 1.00 86.31 287 TYR A C 1
ATOM 2321 O O . TYR A 1 287 ? 19.518 2.504 -23.125 1.00 86.31 287 TYR A O 1
ATOM 2329 N N . LEU A 1 288 ? 19.604 1.159 -21.334 1.00 88.81 288 LEU A N 1
ATOM 2330 C CA . LEU A 1 288 ? 18.761 0.105 -21.896 1.00 88.81 288 LEU A CA 1
ATOM 2331 C C . LEU A 1 288 ? 17.339 0.187 -21.348 1.00 88.81 288 LEU A C 1
ATOM 2333 O O . LEU A 1 288 ? 17.111 -0.021 -20.153 1.00 88.81 288 LEU A O 1
ATOM 2337 N N . ILE A 1 289 ? 16.383 0.426 -22.246 1.00 90.88 289 ILE A N 1
ATOM 2338 C CA . ILE A 1 289 ? 14.954 0.443 -21.935 1.00 90.88 289 ILE A CA 1
ATOM 2339 C C . ILE A 1 289 ? 14.292 -0.749 -22.612 1.00 90.88 289 ILE A C 1
ATOM 2341 O O . ILE A 1 289 ? 14.169 -0.805 -23.836 1.00 90.88 289 ILE A O 1
ATOM 2345 N N . LEU A 1 290 ? 13.832 -1.701 -21.809 1.00 91.75 290 LEU A N 1
ATOM 2346 C CA . LEU A 1 290 ? 13.006 -2.794 -22.289 1.00 91.75 290 LEU A CA 1
ATOM 2347 C C . LEU A 1 290 ? 11.563 -2.334 -22.468 1.00 91.75 290 LEU A C 1
ATOM 2349 O O . LEU A 1 290 ? 11.060 -1.475 -21.750 1.00 91.75 290 LEU A O 1
ATOM 2353 N N . THR A 1 291 ? 10.873 -2.925 -23.426 1.00 93.00 291 THR A N 1
ATOM 2354 C CA . THR A 1 291 ? 9.491 -2.590 -23.763 1.00 93.00 291 THR A CA 1
ATOM 2355 C C . THR A 1 291 ? 8.711 -3.881 -23.976 1.00 93.00 291 THR A C 1
ATOM 2357 O O . THR A 1 291 ? 9.231 -4.826 -24.561 1.00 93.00 291 THR A O 1
ATOM 2360 N N . THR A 1 292 ? 7.485 -3.971 -23.468 1.00 91.00 292 THR A N 1
ATOM 2361 C CA . THR A 1 292 ? 6.673 -5.191 -23.579 1.00 91.00 292 THR A CA 1
ATOM 2362 C C . THR A 1 292 ? 5.180 -4.881 -23.499 1.00 91.00 292 THR A C 1
ATOM 2364 O O . THR A 1 292 ? 4.760 -3.914 -22.862 1.00 91.00 292 THR A O 1
ATOM 2367 N N . SER A 1 293 ? 4.368 -5.729 -24.133 1.00 90.38 293 SER A N 1
ATOM 2368 C CA . SER A 1 293 ? 2.915 -5.752 -23.944 1.00 90.38 293 SER A CA 1
ATOM 2369 C C . SER A 1 293 ? 2.486 -6.564 -22.722 1.00 90.38 293 SER A C 1
ATOM 2371 O O . SER A 1 293 ? 1.294 -6.631 -22.419 1.00 90.38 293 SER A O 1
ATOM 2373 N N . ARG A 1 294 ? 3.425 -7.223 -22.024 1.00 86.12 294 ARG A N 1
ATOM 2374 C CA . ARG A 1 294 ? 3.120 -7.949 -20.788 1.00 86.12 294 ARG A CA 1
ATOM 2375 C C . ARG A 1 294 ? 2.519 -6.984 -19.758 1.00 86.12 294 ARG A C 1
ATOM 2377 O O . ARG A 1 294 ? 3.025 -5.865 -19.617 1.00 86.12 294 ARG A O 1
ATOM 2384 N N . PRO A 1 295 ? 1.474 -7.409 -19.022 1.00 78.00 295 PRO A N 1
ATOM 2385 C CA . PRO A 1 295 ? 0.845 -6.535 -18.052 1.00 78.00 295 PRO A CA 1
ATOM 2386 C C . PRO A 1 295 ? 1.787 -6.144 -16.914 1.00 78.00 295 PRO A C 1
ATOM 2388 O O . PRO A 1 295 ? 2.460 -7.016 -16.356 1.00 78.00 295 PRO A O 1
ATOM 2391 N N . TYR A 1 296 ? 1.785 -4.873 -16.506 1.00 70.81 296 TYR A N 1
ATOM 2392 C CA . TYR A 1 296 ? 2.694 -4.385 -15.461 1.00 70.81 296 TYR A CA 1
ATOM 2393 C C . TYR A 1 296 ? 2.550 -5.158 -14.142 1.00 70.81 296 TYR A C 1
ATOM 2395 O O . TYR A 1 296 ? 3.541 -5.550 -13.534 1.00 70.81 296 TYR A O 1
ATOM 2403 N N . HIS A 1 297 ? 1.324 -5.484 -13.726 1.00 64.06 297 HIS A N 1
ATOM 2404 C CA . HIS A 1 297 ? 1.080 -6.233 -12.485 1.00 64.06 297 HIS A CA 1
ATOM 2405 C C . HIS A 1 297 ? 1.687 -7.651 -12.477 1.00 64.06 297 HIS A C 1
ATOM 2407 O O . HIS A 1 297 ? 1.909 -8.206 -11.403 1.00 64.06 297 HIS A O 1
ATOM 2413 N N . LYS A 1 298 ? 1.994 -8.229 -13.649 1.00 68.88 298 LYS A N 1
ATOM 2414 C CA . LYS A 1 298 ? 2.635 -9.552 -13.787 1.00 68.88 298 LYS A CA 1
ATOM 2415 C C . LYS A 1 298 ? 4.151 -9.466 -13.953 1.00 68.88 298 LYS A C 1
ATOM 2417 O O . LYS A 1 298 ? 4.838 -10.483 -13.897 1.00 68.88 298 LYS A O 1
ATOM 2422 N N . ILE A 1 299 ? 4.704 -8.267 -14.151 1.00 72.50 299 ILE A N 1
ATOM 2423 C CA . ILE A 1 299 ? 6.111 -8.122 -14.532 1.00 72.50 299 ILE A CA 1
ATOM 2424 C C . ILE A 1 299 ? 7.068 -8.491 -13.393 1.00 72.50 299 ILE A C 1
ATOM 2426 O O . ILE A 1 299 ? 8.179 -8.931 -13.652 1.00 72.50 299 ILE A O 1
ATOM 2430 N N . PHE A 1 300 ? 6.650 -8.403 -12.127 1.00 69.06 300 PHE A N 1
ATOM 2431 C CA . PHE A 1 300 ? 7.530 -8.676 -10.984 1.00 69.06 300 PHE A CA 1
ATOM 2432 C C . PHE A 1 300 ? 8.107 -10.102 -10.959 1.00 69.06 300 PHE A C 1
ATOM 2434 O O . PHE A 1 300 ? 9.279 -10.272 -10.610 1.00 69.06 300 PHE A O 1
ATOM 2441 N N . GLY A 1 301 ? 7.320 -11.118 -11.338 1.00 68.62 301 GLY A N 1
ATOM 2442 C CA . GLY A 1 301 ? 7.806 -12.500 -11.466 1.00 68.62 301 GLY A CA 1
ATOM 2443 C C . GLY A 1 301 ? 8.821 -12.634 -12.604 1.00 68.62 301 GLY A C 1
ATOM 2444 O O . GLY A 1 301 ? 9.931 -13.135 -12.417 1.00 68.62 301 GLY A O 1
ATOM 2445 N N . VAL A 1 302 ? 8.483 -12.046 -13.752 1.00 73.50 302 VAL A N 1
ATOM 2446 C CA . VAL A 1 302 ? 9.325 -11.986 -14.953 1.00 73.50 302 VAL A CA 1
ATOM 2447 C C . VAL A 1 302 ? 10.667 -11.300 -14.676 1.00 73.50 302 VAL A C 1
ATOM 2449 O O . VAL A 1 302 ? 11.707 -11.848 -15.027 1.00 73.50 302 VAL A O 1
ATOM 2452 N N . LEU A 1 303 ? 10.683 -10.152 -13.993 1.00 73.69 303 LEU A N 1
ATOM 2453 C CA . LEU A 1 303 ? 11.905 -9.406 -13.660 1.00 73.69 303 LEU A CA 1
ATOM 2454 C C . LEU A 1 303 ? 12.880 -10.233 -12.821 1.00 73.69 303 LEU A C 1
ATOM 2456 O O . LEU A 1 303 ? 14.074 -10.277 -13.118 1.00 73.69 303 LEU A O 1
ATOM 2460 N N . ASN A 1 304 ? 12.371 -10.948 -11.812 1.00 71.31 304 ASN A N 1
ATOM 2461 C CA . ASN A 1 304 ? 13.186 -11.863 -11.012 1.00 71.31 304 ASN A CA 1
ATOM 2462 C C . ASN A 1 304 ? 13.850 -12.932 -11.874 1.00 71.31 304 ASN A C 1
ATOM 2464 O O . ASN A 1 304 ? 15.042 -13.207 -11.718 1.00 71.31 304 ASN A O 1
ATOM 2468 N N . LYS A 1 305 ? 13.086 -13.511 -12.803 1.00 80.25 305 LYS A N 1
ATOM 2469 C CA . LYS A 1 305 ? 13.603 -14.525 -13.710 1.00 80.25 305 LYS A CA 1
ATOM 2470 C C . LYS A 1 305 ? 14.652 -13.944 -14.658 1.00 80.25 305 LYS A C 1
ATOM 2472 O O . LYS A 1 305 ? 15.745 -14.499 -14.723 1.00 80.25 305 LYS A O 1
ATOM 2477 N N . LEU A 1 306 ? 14.379 -12.820 -15.323 1.00 83.38 306 LEU A N 1
ATOM 2478 C CA . LEU A 1 306 ? 15.333 -12.146 -16.218 1.00 83.38 306 LEU A CA 1
ATOM 2479 C C . LEU A 1 306 ? 16.649 -11.826 -15.492 1.00 83.38 306 LEU A C 1
ATOM 2481 O O . LEU A 1 306 ? 17.726 -12.161 -15.987 1.00 83.38 306 LEU A O 1
ATOM 2485 N N . LYS A 1 307 ? 16.563 -11.290 -14.269 1.00 78.00 307 LYS A N 1
ATOM 2486 C CA . LYS A 1 307 ? 17.730 -11.017 -13.422 1.00 78.00 307 LYS A CA 1
ATOM 2487 C C . LYS A 1 307 ? 18.502 -12.290 -13.069 1.00 78.00 307 LYS A C 1
ATOM 2489 O O . LYS A 1 307 ? 19.726 -12.304 -13.162 1.00 78.00 307 LYS A O 1
ATOM 2494 N N . SER A 1 308 ? 17.808 -13.377 -12.716 1.00 77.25 308 SER A N 1
ATOM 2495 C CA . SER A 1 308 ? 18.444 -14.678 -12.437 1.00 77.25 308 SER A CA 1
ATOM 2496 C C . SER A 1 308 ? 19.171 -15.267 -13.652 1.00 77.25 308 SER A C 1
ATOM 2498 O O . SER A 1 308 ? 20.131 -16.015 -13.494 1.00 77.25 308 SER A O 1
ATOM 2500 N N . LEU A 1 309 ? 18.749 -14.889 -14.862 1.00 83.56 309 LEU A N 1
ATOM 2501 C CA . LEU A 1 309 ? 19.364 -15.282 -16.131 1.00 83.56 309 LEU A CA 1
ATOM 2502 C C . LEU A 1 309 ? 20.489 -14.324 -16.566 1.00 83.56 309 LEU A C 1
ATOM 2504 O O . LEU A 1 309 ? 21.058 -14.489 -17.644 1.00 83.56 309 LEU A O 1
ATOM 2508 N N . GLY A 1 310 ? 20.833 -13.340 -15.729 1.00 80.94 310 GLY A N 1
ATOM 2509 C CA . GLY A 1 310 ? 21.903 -12.378 -15.990 1.00 80.94 310 GLY A CA 1
ATOM 2510 C C . GLY A 1 310 ? 21.541 -11.313 -17.024 1.00 80.94 310 GLY A C 1
ATOM 2511 O O . GLY A 1 310 ? 22.442 -10.724 -17.615 1.00 80.94 310 GLY A O 1
ATOM 2512 N N . MET A 1 311 ? 20.249 -11.079 -17.276 1.00 84.69 311 MET A N 1
ATOM 2513 C CA . MET A 1 311 ? 19.804 -9.972 -18.119 1.00 84.69 311 MET A CA 1
ATOM 2514 C C . MET A 1 311 ? 19.737 -8.689 -17.295 1.00 84.69 311 MET A C 1
ATOM 2516 O O . MET A 1 311 ? 18.878 -8.541 -16.426 1.00 84.69 311 MET A O 1
ATOM 2520 N N . GLU A 1 312 ? 20.633 -7.758 -17.600 1.00 81.38 312 GLU A N 1
ATOM 2521 C CA . GLU A 1 312 ? 20.685 -6.441 -16.972 1.00 81.38 312 GLU A CA 1
ATOM 2522 C C . GLU A 1 312 ? 20.212 -5.351 -17.936 1.00 81.38 312 GLU A C 1
ATOM 2524 O O . GLU A 1 312 ? 20.595 -5.315 -19.106 1.00 81.38 312 GLU A O 1
ATOM 2529 N N . PHE A 1 313 ? 19.390 -4.440 -17.427 1.00 84.94 313 PHE A N 1
ATOM 2530 C CA . PHE A 1 313 ? 18.843 -3.284 -18.134 1.00 84.94 313 PHE A CA 1
ATOM 2531 C C . PHE A 1 313 ? 18.484 -2.202 -17.110 1.00 84.94 313 PHE A C 1
ATOM 2533 O O . PHE A 1 313 ? 18.469 -2.466 -15.907 1.00 84.94 313 PHE A O 1
ATOM 2540 N N . ASP A 1 314 ? 18.220 -0.984 -17.575 1.00 79.06 314 ASP A N 1
ATOM 2541 C CA . ASP A 1 314 ? 18.033 0.166 -16.687 1.00 79.06 314 ASP A CA 1
ATOM 2542 C C . ASP A 1 314 ? 16.555 0.458 -16.409 1.00 79.06 314 ASP A C 1
ATOM 2544 O O . ASP A 1 314 ? 16.194 0.841 -15.296 1.00 79.06 314 ASP A O 1
ATOM 2548 N N . GLN A 1 315 ? 15.688 0.232 -17.400 1.00 78.00 315 GLN A N 1
ATOM 2549 C CA . GLN A 1 315 ? 14.250 0.454 -17.277 1.00 78.00 315 GLN A CA 1
ATOM 2550 C C . GLN A 1 315 ? 13.449 -0.565 -18.093 1.00 78.00 315 GLN A C 1
ATOM 2552 O O . GLN A 1 315 ? 13.929 -1.096 -19.091 1.00 78.00 315 GLN A O 1
ATOM 2557 N N . ILE A 1 316 ? 12.200 -0.807 -17.691 1.00 81.69 316 ILE A N 1
ATOM 2558 C CA . ILE A 1 316 ? 11.205 -1.532 -18.484 1.00 81.69 316 ILE A CA 1
ATOM 2559 C C . ILE A 1 316 ? 9.904 -0.723 -18.584 1.00 81.69 316 ILE A C 1
ATOM 2561 O O . ILE A 1 316 ? 9.468 -0.111 -17.609 1.00 81.69 316 ILE A O 1
ATOM 2565 N N . ILE A 1 317 ? 9.278 -0.731 -19.759 1.00 84.25 317 ILE A N 1
ATOM 2566 C CA . ILE A 1 317 ? 7.960 -0.152 -20.033 1.00 84.25 317 ILE A CA 1
ATOM 2567 C C . ILE A 1 317 ? 7.007 -1.303 -20.368 1.00 84.25 317 ILE A C 1
ATOM 2569 O O . ILE A 1 317 ? 7.250 -2.062 -21.306 1.00 84.25 317 ILE A O 1
ATOM 2573 N N . CYS A 1 318 ? 5.942 -1.438 -19.581 1.00 83.19 318 CYS A N 1
ATOM 2574 C CA . CYS A 1 318 ? 4.943 -2.505 -19.698 1.00 83.19 318 CYS A CA 1
ATOM 2575 C C . CYS A 1 318 ? 3.615 -1.964 -20.244 1.00 83.19 318 CYS A C 1
ATOM 2577 O O . CYS A 1 318 ? 3.502 -0.770 -20.523 1.00 83.19 318 CYS A O 1
ATOM 2579 N N . ASP A 1 319 ? 2.609 -2.838 -20.357 1.00 83.94 319 ASP A N 1
ATOM 2580 C CA . ASP A 1 319 ? 1.243 -2.497 -20.792 1.00 83.94 319 ASP A CA 1
ATOM 2581 C C . ASP A 1 319 ? 1.169 -1.816 -22.174 1.00 83.94 319 ASP A C 1
ATOM 2583 O O . ASP A 1 319 ? 0.192 -1.134 -22.492 1.00 83.94 319 ASP A O 1
ATOM 2587 N N . LEU A 1 320 ? 2.186 -1.991 -23.025 1.00 88.25 320 LEU A N 1
ATOM 2588 C CA . LEU A 1 320 ? 2.139 -1.447 -24.378 1.00 88.25 320 LEU A CA 1
ATOM 2589 C C . LEU A 1 320 ? 1.103 -2.209 -25.222 1.00 88.25 320 LEU A C 1
ATOM 2591 O O . LEU A 1 320 ? 1.065 -3.441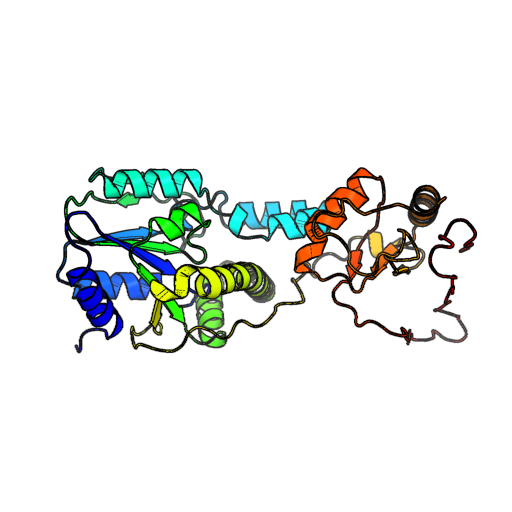 -25.175 1.00 88.25 320 LEU A O 1
ATOM 2595 N N . PRO A 1 321 ? 0.287 -1.517 -26.036 1.00 87.19 321 PRO A N 1
ATOM 2596 C CA . PRO A 1 321 ? -0.617 -2.181 -26.964 1.00 87.19 321 PRO A CA 1
ATOM 2597 C C . PRO A 1 321 ? 0.119 -3.124 -27.922 1.00 87.19 321 PRO A C 1
ATOM 2599 O O . PRO A 1 321 ? 1.256 -2.872 -28.330 1.00 87.19 321 PRO A O 1
ATOM 2602 N N . VAL A 1 322 ? -0.562 -4.197 -28.324 1.00 84.25 322 VAL A N 1
ATOM 2603 C CA . VAL A 1 322 ? -0.087 -5.069 -29.401 1.00 84.25 322 VAL A CA 1
ATOM 2604 C C . VAL A 1 322 ? -0.246 -4.326 -30.727 1.00 84.25 322 VAL A C 1
ATOM 2606 O O . VAL A 1 322 ? -1.339 -3.867 -31.051 1.00 84.25 322 VAL A O 1
ATOM 2609 N N . GLY A 1 323 ? 0.832 -4.212 -31.501 1.00 85.81 323 GLY A N 1
ATOM 2610 C CA . GLY A 1 323 ? 0.801 -3.575 -32.815 1.00 85.81 323 GLY A CA 1
ATOM 2611 C C . GLY A 1 323 ? 2.130 -2.929 -33.211 1.00 85.81 323 GLY A C 1
ATOM 2612 O O . GLY A 1 323 ? 3.123 -3.051 -32.486 1.00 85.81 323 GLY A O 1
ATOM 2613 N N . PRO A 1 324 ? 2.164 -2.254 -34.373 1.00 89.75 324 PRO A N 1
ATOM 2614 C CA . PRO A 1 324 ? 3.323 -1.491 -34.814 1.00 89.75 324 PRO A CA 1
ATOM 2615 C C . PRO A 1 324 ? 3.684 -0.389 -33.817 1.00 89.75 324 PRO A C 1
ATOM 2617 O O . PRO A 1 324 ? 2.811 0.258 -33.237 1.00 89.75 324 PRO A O 1
ATOM 2620 N N . ARG A 1 325 ? 4.985 -0.146 -33.649 1.00 87.69 325 ARG A N 1
ATOM 2621 C CA . ARG A 1 325 ? 5.498 0.946 -32.819 1.00 87.69 325 ARG A CA 1
ATOM 2622 C C . ARG A 1 325 ? 6.088 2.019 -33.714 1.00 87.69 325 ARG A C 1
ATOM 2624 O O . ARG A 1 325 ? 6.958 1.736 -34.533 1.00 87.69 325 ARG A O 1
ATOM 2631 N N . HIS A 1 326 ? 5.613 3.244 -33.537 1.00 87.75 326 HIS A N 1
ATOM 2632 C CA . HIS A 1 326 ? 6.129 4.414 -34.233 1.00 87.75 326 HIS A CA 1
ATOM 2633 C C . HIS A 1 326 ? 7.024 5.199 -33.279 1.00 87.75 326 HIS A C 1
ATOM 2635 O O . HIS A 1 326 ? 6.595 5.582 -32.193 1.00 87.75 326 HIS A O 1
ATOM 2641 N N . MET A 1 327 ? 8.268 5.428 -33.689 1.00 87.75 327 MET A N 1
ATOM 2642 C CA . MET A 1 327 ? 9.229 6.236 -32.948 1.00 87.75 327 MET A CA 1
ATOM 2643 C C . MET A 1 327 ? 9.289 7.617 -33.596 1.00 87.75 327 MET A C 1
ATOM 2645 O O . MET A 1 327 ? 9.678 7.745 -34.755 1.00 87.75 327 MET A O 1
ATOM 2649 N N . ILE A 1 328 ? 8.853 8.637 -32.861 1.00 88.25 328 ILE A N 1
ATOM 2650 C CA . ILE A 1 328 ? 8.887 10.037 -33.289 1.00 88.25 328 ILE A CA 1
ATOM 2651 C C . ILE A 1 328 ? 9.929 10.729 -32.417 1.00 88.25 328 ILE A C 1
ATOM 2653 O O . ILE A 1 328 ? 9.776 10.750 -31.197 1.00 88.25 328 ILE A O 1
ATOM 2657 N N . ASN A 1 329 ? 10.984 11.263 -33.030 1.00 87.88 329 ASN A N 1
ATOM 2658 C CA . ASN A 1 329 ? 12.096 11.884 -32.315 1.00 87.88 329 ASN A CA 1
ATOM 2659 C C . ASN A 1 329 ? 12.476 13.229 -32.938 1.00 87.88 329 ASN A C 1
ATOM 2661 O O . ASN A 1 329 ? 12.304 13.432 -34.140 1.00 87.88 329 ASN A O 1
ATOM 2665 N N . ASP A 1 330 ? 13.011 14.135 -32.122 1.00 88.75 330 ASP A N 1
ATOM 2666 C CA . ASP A 1 330 ? 13.566 15.396 -32.600 1.00 88.75 330 ASP A CA 1
ATOM 2667 C C . ASP A 1 330 ? 14.857 15.174 -33.406 1.00 88.75 330 ASP A C 1
ATOM 2669 O O . ASP A 1 330 ? 15.559 14.168 -33.256 1.00 88.75 330 ASP A O 1
ATOM 2673 N N . MET A 1 331 ? 15.182 16.147 -34.251 1.00 87.50 331 MET A N 1
ATOM 2674 C CA . MET A 1 331 ? 16.452 16.228 -34.966 1.00 87.50 331 MET A CA 1
ATOM 2675 C C . MET A 1 331 ? 17.212 17.450 -34.459 1.00 87.50 331 MET A C 1
ATOM 2677 O O . MET A 1 331 ? 16.614 18.498 -34.207 1.00 87.50 331 MET A O 1
ATOM 2681 N N . LYS A 1 332 ? 18.531 17.328 -34.302 1.00 84.12 332 LYS A N 1
ATOM 2682 C CA . LYS A 1 332 ? 19.389 18.431 -33.868 1.00 84.12 332 LYS A CA 1
ATOM 2683 C C . LYS A 1 332 ? 20.292 18.826 -35.032 1.00 84.12 332 LYS A C 1
ATOM 2685 O O . LYS A 1 332 ? 21.331 18.211 -35.243 1.00 84.12 332 LYS A O 1
ATOM 2690 N N . GLY A 1 333 ? 19.880 19.840 -35.793 1.00 87.50 333 GLY A N 1
ATOM 2691 C CA . GLY A 1 333 ? 20.503 20.122 -37.091 1.00 87.50 333 GLY A CA 1
ATOM 2692 C C . GLY A 1 333 ? 20.307 18.928 -38.027 1.00 87.50 333 GLY A C 1
ATOM 2693 O O . GLY A 1 333 ? 19.195 18.418 -38.096 1.00 87.50 333 GLY A O 1
ATOM 2694 N N . ASP A 1 334 ? 21.385 18.451 -38.650 1.00 87.69 334 ASP A N 1
ATOM 2695 C CA . ASP A 1 334 ? 21.376 17.292 -39.561 1.00 87.69 334 ASP A CA 1
ATOM 2696 C C . ASP A 1 334 ? 21.781 15.965 -38.879 1.00 87.69 334 ASP A C 1
ATOM 2698 O O . ASP A 1 334 ? 22.043 14.958 -39.539 1.00 87.69 334 ASP A O 1
ATOM 2702 N N . GLU A 1 335 ? 21.877 15.940 -37.546 1.00 85.88 335 GLU A N 1
ATOM 2703 C CA . GLU A 1 335 ? 22.258 14.741 -36.795 1.00 85.88 335 GLU A CA 1
ATOM 2704 C C . GLU A 1 335 ? 21.108 13.718 -36.755 1.00 85.88 335 GLU A C 1
ATOM 2706 O O . GLU A 1 335 ? 20.022 13.998 -36.235 1.00 85.88 335 GLU A O 1
ATOM 2711 N N . VAL A 1 336 ? 21.356 12.496 -37.240 1.00 84.38 336 VAL A N 1
ATOM 2712 C CA . VAL A 1 336 ? 20.412 11.375 -37.108 1.00 84.38 336 VAL A CA 1
ATOM 2713 C C . VAL A 1 336 ? 20.372 10.919 -35.651 1.00 84.38 336 VAL A C 1
ATOM 2715 O O . VAL A 1 336 ? 21.281 10.250 -35.167 1.00 84.38 336 VAL A O 1
ATOM 2718 N N . ARG A 1 337 ? 19.286 11.249 -34.947 1.00 87.19 337 ARG A N 1
ATOM 2719 C CA . ARG A 1 337 ? 19.117 10.925 -33.517 1.00 87.19 337 ARG A CA 1
ATOM 2720 C C . ARG A 1 337 ? 18.345 9.631 -33.258 1.00 87.19 337 ARG A C 1
ATOM 2722 O O . ARG A 1 337 ? 18.083 9.278 -32.112 1.00 87.19 337 ARG A O 1
ATOM 2729 N N . THR A 1 338 ? 17.908 8.939 -34.307 1.00 89.00 338 THR A N 1
ATOM 2730 C CA . THR A 1 338 ? 17.047 7.757 -34.201 1.00 89.00 338 THR A CA 1
ATOM 2731 C C . THR A 1 338 ? 17.342 6.774 -35.316 1.00 89.00 338 THR A C 1
ATOM 2733 O O . THR A 1 338 ? 17.321 7.130 -36.490 1.00 89.00 338 THR A O 1
ATOM 2736 N N . ILE A 1 339 ? 17.584 5.522 -34.933 1.00 89.94 339 ILE A N 1
ATOM 2737 C CA . ILE A 1 339 ? 17.825 4.404 -35.840 1.00 89.94 339 ILE A CA 1
ATOM 2738 C C . ILE A 1 339 ? 16.970 3.236 -35.355 1.00 89.94 339 ILE A C 1
ATOM 2740 O O . ILE A 1 339 ? 16.995 2.893 -34.174 1.00 89.94 339 ILE A O 1
ATOM 2744 N N . ALA A 1 340 ? 16.208 2.627 -36.264 1.00 90.94 340 ALA A N 1
ATOM 2745 C CA . ALA A 1 340 ? 15.395 1.455 -35.967 1.00 90.94 340 ALA A CA 1
ATOM 2746 C C . ALA A 1 340 ? 16.077 0.188 -36.496 1.00 90.94 340 ALA A C 1
ATOM 2748 O O . ALA A 1 340 ? 16.353 0.069 -37.690 1.00 90.94 340 ALA A O 1
ATOM 2749 N N . HIS A 1 341 ? 16.302 -0.782 -35.611 1.00 92.75 341 HIS A N 1
ATOM 2750 C CA . HIS A 1 341 ? 16.760 -2.117 -35.980 1.00 92.75 341 HIS A CA 1
ATOM 2751 C C . HIS A 1 341 ? 15.575 -3.080 -35.938 1.00 92.75 341 HIS A C 1
ATOM 2753 O O . HIS A 1 341 ? 15.116 -3.467 -34.866 1.00 92.75 341 HIS A O 1
ATOM 2759 N N . VAL A 1 342 ? 15.062 -3.448 -37.112 1.00 92.06 342 VAL A N 1
ATOM 2760 C CA . VAL A 1 342 ? 13.929 -4.373 -37.229 1.00 92.06 342 VAL A CA 1
ATOM 2761 C C . VAL A 1 342 ? 14.455 -5.801 -37.335 1.00 92.06 342 VAL A C 1
ATOM 2763 O O . VAL A 1 342 ? 15.266 -6.105 -38.208 1.00 92.06 342 VAL A O 1
ATOM 2766 N N . LEU A 1 343 ? 13.981 -6.672 -36.448 1.00 92.94 343 LEU A N 1
ATOM 2767 C CA . LEU A 1 343 ? 14.353 -8.084 -36.390 1.00 92.94 343 LEU A CA 1
ATOM 2768 C C . LEU A 1 343 ? 13.170 -8.968 -36.768 1.00 92.94 343 LEU A C 1
ATOM 2770 O O . LEU A 1 343 ? 12.010 -8.607 -36.544 1.00 92.94 343 LEU A O 1
ATOM 2774 N N . LYS A 1 344 ? 13.455 -10.155 -37.312 1.00 95.44 344 LYS A N 1
ATOM 2775 C CA . LYS A 1 344 ? 12.434 -11.201 -37.382 1.00 95.44 344 LYS A CA 1
ATOM 2776 C C . LYS A 1 344 ? 12.168 -11.717 -35.969 1.00 95.44 344 LYS A C 1
ATOM 2778 O O . LYS A 1 344 ? 13.082 -11.823 -35.153 1.00 95.44 344 LYS A O 1
ATOM 2783 N N . ARG A 1 345 ? 10.906 -12.053 -35.690 1.00 94.19 345 ARG A N 1
ATOM 2784 C CA . ARG A 1 345 ? 10.506 -12.633 -34.403 1.00 94.19 345 ARG A CA 1
ATOM 2785 C C . ARG A 1 345 ? 11.362 -13.864 -34.094 1.00 94.19 345 ARG A C 1
ATOM 2787 O O . ARG A 1 345 ? 11.547 -14.714 -34.960 1.00 94.19 345 ARG A O 1
ATOM 2794 N N . ASP A 1 346 ? 11.846 -13.925 -32.860 1.00 96.56 346 ASP A N 1
ATOM 2795 C CA . ASP A 1 346 ? 12.703 -14.970 -32.296 1.00 96.56 346 ASP A CA 1
ATOM 2796 C C . ASP A 1 346 ? 14.103 -15.095 -32.936 1.00 96.56 346 ASP A C 1
ATOM 2798 O O . ASP A 1 346 ? 14.820 -16.053 -32.655 1.00 96.56 346 ASP A O 1
ATOM 2802 N N . GLU A 1 347 ? 14.544 -14.130 -33.755 1.00 95.81 347 GLU A N 1
ATOM 2803 C CA . GLU A 1 347 ? 15.900 -14.141 -34.337 1.00 95.81 347 GLU A CA 1
ATOM 2804 C C . GLU A 1 347 ? 16.996 -13.783 -33.313 1.00 95.81 347 GLU A C 1
ATOM 2806 O O . GLU A 1 347 ? 18.141 -14.220 -33.448 1.00 95.81 347 GLU A O 1
ATOM 2811 N N . GLY A 1 348 ? 16.649 -13.017 -32.275 1.00 94.44 348 GLY A N 1
ATOM 2812 C CA . GLY A 1 348 ? 17.592 -12.551 -31.258 1.00 94.44 348 GLY A CA 1
ATOM 2813 C C . GLY A 1 348 ? 18.447 -11.358 -31.706 1.00 94.44 348 GLY A C 1
ATOM 2814 O O . GLY A 1 348 ? 18.496 -10.984 -32.878 1.00 94.44 348 GLY A O 1
ATOM 2815 N N . ILE A 1 349 ? 19.156 -10.742 -30.755 1.00 96.56 349 ILE A N 1
ATOM 2816 C CA . ILE A 1 349 ? 19.907 -9.489 -30.984 1.00 96.56 349 ILE A CA 1
ATOM 2817 C C . ILE A 1 349 ? 21.405 -9.684 -31.261 1.00 96.56 349 ILE A C 1
ATOM 2819 O O . ILE A 1 349 ? 22.128 -8.710 -31.475 1.00 96.56 349 ILE A O 1
ATOM 2823 N N . LYS A 1 350 ? 21.895 -10.928 -31.297 1.00 95.31 350 LYS A N 1
ATOM 2824 C CA . LYS A 1 350 ? 23.327 -11.269 -31.409 1.00 95.31 350 LYS A CA 1
ATOM 2825 C C . LYS A 1 350 ? 24.059 -10.563 -32.555 1.00 95.31 350 LYS A C 1
ATOM 2827 O O . LYS A 1 350 ? 25.225 -10.203 -32.420 1.00 95.31 350 LYS A O 1
ATOM 2832 N N . LYS A 1 351 ? 23.382 -10.370 -33.691 1.00 93.62 351 LYS A N 1
ATOM 2833 C CA . LYS A 1 351 ? 23.966 -9.795 -34.916 1.00 93.62 351 LYS A CA 1
ATOM 2834 C C . LYS A 1 351 ? 23.875 -8.269 -34.990 1.00 93.62 351 LYS A C 1
ATOM 2836 O O . LYS A 1 351 ? 24.450 -7.683 -35.906 1.00 93.62 351 LYS A O 1
ATOM 2841 N N . ILE A 1 352 ? 23.165 -7.624 -34.064 1.00 94.06 352 ILE A N 1
ATOM 2842 C CA . ILE A 1 352 ? 23.002 -6.169 -34.066 1.00 94.06 352 ILE A CA 1
ATOM 2843 C C . ILE A 1 352 ? 24.347 -5.498 -33.787 1.00 94.06 352 ILE A C 1
ATOM 2845 O O . ILE A 1 352 ? 25.093 -5.900 -32.893 1.00 94.06 352 ILE A O 1
ATOM 2849 N N . LYS A 1 353 ? 24.654 -4.453 -34.554 1.00 90.88 353 LYS A N 1
ATOM 2850 C CA . LYS A 1 353 ? 25.836 -3.613 -34.368 1.00 90.88 353 LYS A CA 1
ATOM 2851 C C . LYS A 1 353 ? 25.373 -2.185 -34.125 1.00 90.88 353 LYS A C 1
ATOM 2853 O O . LYS A 1 353 ? 24.643 -1.635 -34.940 1.00 90.88 353 LYS A O 1
ATOM 2858 N N . ILE A 1 354 ? 25.791 -1.637 -32.991 1.00 88.75 354 ILE A N 1
ATOM 2859 C CA . ILE A 1 354 ? 25.579 -0.243 -32.609 1.00 88.75 354 ILE A CA 1
ATOM 2860 C C . ILE A 1 354 ? 26.970 0.299 -32.280 1.00 88.75 354 ILE A C 1
ATOM 2862 O O . ILE A 1 354 ? 27.707 -0.323 -31.494 1.00 88.75 354 ILE A O 1
ATOM 2866 N N . GLU A 1 355 ? 27.342 1.368 -32.982 1.00 72.25 355 GLU A N 1
ATOM 2867 C CA . GLU A 1 355 ? 28.678 1.965 -32.942 1.00 72.25 355 GLU A CA 1
ATOM 2868 C C . GLU A 1 355 ? 28.840 2.944 -31.802 1.00 72.25 355 GLU A C 1
ATOM 2870 O O . GLU A 1 355 ? 28.087 3.939 -31.695 1.00 72.25 355 GLU A O 1
#

Radius of gyration: 24.72 Å; chains: 1; bounding box: 58×41×67 Å